Protein AF-A0A1I3N4E0-F1 (afdb_monomer_lite)

Radius of gyration: 19.74 Å; chains: 1; bounding box: 46×34×54 Å

Sequence (212 aa):
MRHDAQRSPAGAFRRLDAYMAEARERLSTGSALCVVRGDDVVHEAYGGRHGAEPGSRPIDAVSQFHLASVRKTYLGFAVSLAIEEGRIASLDDAAADYLEDAGEVPLAGITLRHLLTHTHGLRRGGEAGREFPPGTGWSYNNTELGPSLPAGAFQSLGVYGCAVLVLPLHGAAAVRMLNGFKPNPPGYDYLADIRRFGDLVLEALECASMKG

Secondary structure (DSSP, 8-state):
------PPSTTTTHHHHHHHHHHHHHH-SEEEEEEEETTEEEEEEEEEBSSSSTTPPBP-TT-----GGGGHHHHHHHHHHHHHTTSS--TTSBGGGT-TT-TT---TT-BHHHHHTT-S-BPTTS-SSBSS-TTS--S--S--S-TTSPTT-EEEE-TTS-EEEEEGGGTEEEEEEE---SPPPTT--HHHHHHHHHHHHHHHHHHHHTT-

Structure (mmCIF, N/CA/C/O backbone):
data_AF-A0A1I3N4E0-F1
#
_entry.id   AF-A0A1I3N4E0-F1
#
loop_
_atom_site.group_PDB
_atom_site.id
_atom_site.type_symbol
_atom_site.label_atom_id
_atom_site.label_alt_id
_atom_site.label_comp_id
_atom_site.label_asym_id
_atom_site.label_entity_id
_atom_site.label_seq_id
_atom_site.pdbx_PDB_ins_code
_atom_site.Cartn_x
_atom_site.Cartn_y
_atom_site.Cartn_z
_atom_site.occupancy
_atom_site.B_iso_or_equiv
_atom_site.auth_seq_id
_atom_site.auth_comp_id
_atom_site.auth_asym_id
_atom_site.auth_atom_id
_atom_site.pdbx_PDB_model_num
ATOM 1 N N . MET A 1 1 ? -15.724 -14.913 -17.278 1.00 34.88 1 MET A N 1
ATOM 2 C CA . MET A 1 1 ? -16.276 -13.592 -17.637 1.00 34.88 1 MET A CA 1
ATOM 3 C C . MET A 1 1 ? -15.130 -12.820 -18.274 1.00 34.88 1 MET A C 1
ATOM 5 O O . MET A 1 1 ? -14.066 -12.780 -17.672 1.00 34.88 1 MET A O 1
ATOM 9 N N . ARG A 1 2 ? -15.242 -12.422 -19.545 1.00 34.31 2 ARG A N 1
ATOM 10 C CA . ARG A 1 2 ? -14.132 -11.815 -20.298 1.00 34.31 2 ARG A CA 1
ATOM 11 C C . ARG A 1 2 ? -14.111 -10.320 -19.965 1.00 34.31 2 ARG A C 1
ATOM 13 O O . ARG A 1 2 ? -15.110 -9.662 -20.223 1.00 34.31 2 ARG A O 1
ATOM 20 N N . HIS A 1 3 ? -13.036 -9.829 -19.351 1.00 41.88 3 HIS A N 1
ATOM 21 C CA . HIS A 1 3 ? -12.818 -8.394 -19.168 1.00 41.88 3 HIS A CA 1
ATOM 22 C C . HIS A 1 3 ? -12.371 -7.809 -20.509 1.00 41.88 3 HIS A C 1
ATOM 24 O O . HIS A 1 3 ? -11.265 -8.095 -20.971 1.00 41.88 3 HIS A O 1
ATOM 30 N N . ASP A 1 4 ? -13.232 -7.013 -21.136 1.00 36.34 4 ASP A N 1
ATOM 31 C CA . ASP A 1 4 ? -12.799 -6.071 -22.160 1.00 36.34 4 ASP A CA 1
ATOM 32 C C . ASP A 1 4 ? -12.014 -4.970 -21.441 1.00 36.34 4 ASP A C 1
ATOM 34 O O . ASP A 1 4 ? -12.582 -4.112 -20.773 1.00 36.34 4 ASP A O 1
ATOM 38 N N . ALA A 1 5 ? -10.684 -5.045 -21.511 1.00 42.59 5 ALA A N 1
ATOM 39 C CA . ALA A 1 5 ? -9.801 -4.015 -20.986 1.00 42.59 5 ALA A CA 1
ATOM 40 C C . ALA A 1 5 ? -10.062 -2.711 -21.750 1.00 42.59 5 ALA A C 1
ATOM 42 O O . ALA A 1 5 ? -9.583 -2.521 -22.874 1.00 42.59 5 ALA A O 1
ATOM 43 N N . GLN A 1 6 ? -10.841 -1.815 -21.147 1.00 44.47 6 GLN A N 1
ATOM 44 C CA . GLN A 1 6 ? -11.009 -0.449 -21.614 1.00 44.47 6 GLN A CA 1
ATOM 45 C C . GLN A 1 6 ? -9.625 0.213 -21.577 1.00 44.47 6 GLN A C 1
ATOM 47 O O . GLN A 1 6 ? -9.101 0.564 -20.523 1.00 44.47 6 GLN A O 1
ATOM 52 N N . ARG A 1 7 ? -8.967 0.285 -22.743 1.00 49.81 7 ARG A N 1
ATOM 53 C CA . ARG A 1 7 ? -7.630 0.870 -22.886 1.00 49.81 7 ARG A CA 1
ATOM 54 C C . ARG A 1 7 ? -7.642 2.292 -22.330 1.00 49.81 7 ARG A C 1
ATOM 56 O O . ARG A 1 7 ? -8.320 3.160 -22.875 1.00 49.81 7 ARG A O 1
ATOM 63 N N . SER A 1 8 ? -6.837 2.519 -21.295 1.00 52.97 8 SER A N 1
ATOM 64 C CA . SER A 1 8 ? -6.551 3.848 -20.757 1.00 52.97 8 SER A CA 1
ATOM 65 C C . SER A 1 8 ? -6.129 4.848 -21.846 1.00 52.97 8 SER A C 1
ATOM 67 O O . SER A 1 8 ? -5.515 4.446 -22.845 1.00 52.97 8 SER A O 1
ATOM 69 N N . PRO A 1 9 ? -6.388 6.160 -21.659 1.00 55.84 9 PRO A N 1
ATOM 70 C CA . PRO A 1 9 ? -5.985 7.198 -22.602 1.00 55.84 9 PRO A CA 1
ATOM 71 C C . PRO A 1 9 ? -4.491 7.098 -22.911 1.00 55.84 9 PRO A C 1
ATOM 73 O O . PRO A 1 9 ? -3.663 7.020 -21.998 1.00 55.84 9 PRO A O 1
ATOM 76 N N . ALA A 1 10 ? -4.144 7.101 -24.201 1.00 60.41 10 ALA A N 1
ATOM 77 C CA . ALA A 1 10 ? -2.779 6.870 -24.664 1.00 60.41 10 ALA A CA 1
ATOM 78 C C . ALA A 1 10 ? -1.763 7.732 -23.883 1.00 60.41 10 ALA A C 1
ATOM 80 O O . ALA A 1 10 ? -1.774 8.964 -23.946 1.00 60.41 10 ALA A O 1
ATOM 81 N N . GLY A 1 11 ? -0.890 7.063 -23.123 1.00 82.12 11 GLY A N 1
ATOM 82 C CA . GLY A 1 11 ? 0.265 7.664 -22.456 1.00 82.12 11 GLY A CA 1
ATOM 83 C C . GLY A 1 11 ? 0.070 8.192 -21.030 1.00 82.12 11 GLY A C 1
ATOM 84 O O . GLY A 1 11 ? 1.067 8.645 -20.469 1.00 82.12 11 GLY A O 1
ATOM 85 N N . ALA A 1 12 ? -1.124 8.118 -20.420 1.00 93.06 12 ALA A N 1
ATOM 86 C CA . ALA A 1 12 ? -1.340 8.590 -19.038 1.00 93.06 12 ALA A CA 1
ATOM 87 C C . ALA A 1 12 ? -0.395 7.914 -18.021 1.00 93.06 12 ALA A C 1
ATOM 89 O O . ALA A 1 12 ? 0.160 8.570 -17.146 1.00 93.06 12 ALA A O 1
ATOM 90 N N . PHE A 1 13 ? -0.119 6.622 -18.212 1.00 95.94 13 PHE A N 1
ATOM 91 C CA . PHE A 1 13 ? 0.713 5.812 -17.317 1.00 95.94 13 PHE A CA 1
ATOM 92 C C . PHE A 1 13 ? 2.196 5.746 -17.712 1.00 95.94 13 PHE A C 1
ATOM 94 O O . PHE A 1 13 ? 2.999 5.142 -17.007 1.00 95.94 13 PHE A O 1
ATOM 101 N N . ARG A 1 14 ? 2.615 6.420 -18.794 1.00 95.94 14 ARG A N 1
ATOM 102 C CA . ARG A 1 14 ? 3.971 6.275 -19.359 1.00 95.94 14 ARG A CA 1
ATOM 103 C C . ARG A 1 14 ? 5.087 6.594 -18.358 1.00 95.94 14 ARG A C 1
ATOM 105 O O . ARG A 1 14 ? 6.131 5.947 -18.370 1.00 95.94 14 ARG A O 1
ATOM 112 N N . ARG A 1 15 ? 4.896 7.613 -17.513 1.00 97.25 15 ARG A N 1
ATOM 113 C CA . ARG A 1 15 ? 5.884 7.982 -16.486 1.00 97.25 15 ARG A CA 1
ATOM 114 C C . ARG A 1 15 ? 5.959 6.949 -15.365 1.00 97.25 15 ARG A C 1
ATOM 116 O O . ARG A 1 15 ? 7.054 6.676 -14.881 1.00 97.25 15 ARG A O 1
ATOM 123 N N . LEU A 1 16 ? 4.819 6.372 -14.989 1.00 97.62 16 LEU A N 1
ATOM 124 C CA . LEU A 1 16 ? 4.745 5.303 -14.001 1.00 97.62 16 LEU A CA 1
ATOM 125 C C . LEU A 1 16 ? 5.395 4.014 -14.535 1.00 97.62 16 LEU A C 1
ATOM 127 O O . LEU A 1 16 ? 6.156 3.376 -13.814 1.00 97.62 16 LEU A O 1
ATOM 131 N N . ASP A 1 17 ? 5.200 3.690 -15.816 1.00 97.44 17 ASP A N 1
ATOM 132 C CA . ASP A 1 17 ? 5.858 2.552 -16.474 1.00 97.44 17 ASP A CA 1
ATOM 133 C C . ASP A 1 17 ? 7.381 2.716 -16.532 1.00 97.44 17 ASP A C 1
ATOM 135 O O . ASP A 1 17 ? 8.125 1.791 -16.200 1.00 97.44 17 ASP A O 1
ATOM 139 N N . ALA A 1 18 ? 7.856 3.906 -16.919 1.00 97.62 18 ALA A N 1
ATOM 140 C CA . ALA A 1 18 ? 9.284 4.220 -16.938 1.00 97.62 18 ALA A CA 1
ATOM 141 C C . ALA A 1 18 ? 9.897 4.092 -15.536 1.00 97.62 18 ALA A C 1
ATOM 143 O O . ALA A 1 18 ? 10.932 3.452 -15.364 1.00 97.62 18 ALA A O 1
ATOM 144 N N . TYR A 1 19 ? 9.205 4.614 -14.522 1.00 97.56 19 TYR A N 1
ATOM 145 C CA . TYR A 1 19 ? 9.588 4.450 -13.125 1.00 97.56 19 TYR A CA 1
ATOM 146 C C . TYR A 1 19 ? 9.666 2.970 -12.706 1.00 97.56 19 TYR A C 1
ATOM 148 O O . TYR A 1 19 ? 10.649 2.553 -12.097 1.00 97.56 19 TYR A O 1
ATOM 156 N N . MET A 1 20 ? 8.676 2.149 -13.070 1.00 97.31 20 MET A N 1
ATOM 157 C CA . MET A 1 20 ? 8.681 0.714 -12.763 1.00 97.31 20 MET A CA 1
ATOM 158 C C . MET A 1 20 ? 9.814 -0.040 -13.473 1.00 97.31 20 MET A C 1
ATOM 160 O O . MET A 1 20 ? 10.347 -1.006 -12.921 1.00 97.31 20 MET A O 1
ATOM 164 N N . ALA A 1 21 ? 10.204 0.388 -14.676 1.00 96.56 21 ALA A N 1
ATOM 165 C CA . ALA A 1 21 ? 11.361 -0.155 -15.381 1.00 96.56 21 ALA A CA 1
ATOM 166 C C . ALA A 1 21 ? 12.683 0.219 -14.686 1.00 96.56 21 ALA A C 1
ATOM 168 O O . ALA A 1 21 ? 13.494 -0.674 -14.434 1.00 96.56 21 ALA A O 1
ATOM 169 N N . GLU A 1 22 ? 12.858 1.489 -14.303 1.00 94.94 22 GLU A N 1
ATOM 170 C CA . GLU A 1 22 ? 14.016 1.975 -13.534 1.00 94.94 22 GLU A CA 1
ATOM 171 C C . GLU A 1 22 ? 14.147 1.239 -12.190 1.00 94.94 22 GLU A C 1
ATOM 173 O O . GLU A 1 22 ? 15.221 0.748 -11.832 1.00 94.94 22 GLU A O 1
ATOM 178 N N . ALA A 1 23 ? 13.044 1.130 -11.442 1.00 93.88 23 ALA A N 1
ATOM 179 C CA . ALA A 1 23 ? 13.009 0.436 -10.159 1.00 93.88 23 ALA A CA 1
ATOM 180 C C . ALA A 1 23 ? 13.372 -1.045 -10.321 1.00 93.88 23 ALA A C 1
ATOM 182 O O . ALA A 1 23 ? 14.158 -1.577 -9.535 1.00 93.88 23 ALA A O 1
ATOM 183 N N . ARG A 1 24 ? 12.857 -1.705 -11.370 1.00 94.06 24 ARG A N 1
ATOM 184 C CA . ARG A 1 24 ? 13.201 -3.097 -11.672 1.00 94.06 24 ARG A CA 1
ATOM 185 C C . ARG A 1 24 ? 14.701 -3.251 -11.878 1.00 94.06 24 ARG A C 1
ATOM 187 O O . ARG A 1 24 ? 15.307 -4.042 -11.167 1.00 94.06 24 ARG A O 1
ATOM 194 N N . GLU A 1 25 ? 15.288 -2.488 -12.797 1.00 92.25 25 GLU A N 1
ATOM 195 C CA . GLU A 1 25 ? 16.714 -2.580 -13.150 1.00 92.25 25 GLU A CA 1
ATOM 196 C C . GLU A 1 25 ? 17.641 -2.415 -11.945 1.00 92.25 25 GLU A C 1
ATOM 198 O O . GLU A 1 25 ? 18.687 -3.059 -11.867 1.00 92.25 25 GLU A O 1
ATOM 203 N N . ARG A 1 26 ? 17.242 -1.585 -10.978 1.00 90.19 26 ARG A N 1
ATOM 204 C CA . ARG A 1 26 ? 18.039 -1.321 -9.779 1.00 90.19 26 ARG A CA 1
ATOM 205 C C . ARG A 1 26 ? 17.842 -2.342 -8.660 1.00 90.19 26 ARG A C 1
ATOM 207 O O . ARG A 1 26 ? 18.758 -2.513 -7.858 1.00 90.19 26 ARG A O 1
ATOM 214 N N . LEU A 1 27 ? 16.666 -2.965 -8.554 1.00 91.75 27 LEU A N 1
ATOM 215 C CA . LEU A 1 27 ? 16.234 -3.619 -7.308 1.00 91.75 27 LEU A CA 1
ATOM 216 C C . LEU A 1 27 ? 15.796 -5.081 -7.467 1.00 91.75 27 LEU A C 1
ATOM 218 O O . LEU A 1 27 ? 15.707 -5.790 -6.466 1.00 91.75 27 LEU A O 1
ATOM 222 N N . SER A 1 28 ? 15.485 -5.552 -8.678 1.00 94.19 28 SER A N 1
ATOM 223 C CA . SER A 1 28 ? 14.806 -6.846 -8.860 1.00 94.19 28 SER A CA 1
ATOM 224 C C . SER A 1 28 ? 15.042 -7.483 -10.230 1.00 94.19 28 SER A C 1
ATOM 226 O O . SER A 1 28 ? 15.446 -6.830 -11.185 1.00 94.19 28 SER A O 1
ATOM 228 N N . THR A 1 29 ? 14.738 -8.773 -10.360 1.00 94.81 29 THR A N 1
ATOM 229 C CA . THR A 1 29 ? 14.739 -9.466 -11.664 1.00 94.81 29 THR A CA 1
ATOM 230 C C . THR A 1 29 ? 13.441 -9.280 -12.442 1.00 94.81 29 THR A C 1
ATOM 232 O O . THR A 1 29 ? 13.427 -9.429 -13.665 1.00 94.81 29 THR A O 1
ATOM 235 N N . GLY A 1 30 ? 12.355 -8.920 -11.759 1.00 95.81 30 GLY A N 1
ATOM 236 C CA . GLY A 1 30 ? 11.032 -8.793 -12.346 1.00 95.81 30 GLY A CA 1
ATOM 237 C C . GLY A 1 30 ? 10.141 -7.838 -11.567 1.00 95.81 30 GLY A C 1
ATOM 238 O O . GLY A 1 30 ? 10.324 -7.640 -10.366 1.00 95.81 30 GLY A O 1
ATOM 239 N N . SER A 1 31 ? 9.178 -7.246 -12.262 1.00 97.31 31 SER A N 1
ATOM 240 C CA . SER A 1 31 ? 8.223 -6.305 -11.697 1.00 97.31 31 SER A CA 1
ATOM 241 C C . SER A 1 31 ? 6.832 -6.476 -12.298 1.00 97.31 31 SER A C 1
ATOM 243 O O . SER A 1 31 ? 6.689 -6.864 -13.459 1.00 97.31 31 SER A O 1
ATOM 245 N N . ALA A 1 32 ? 5.814 -6.170 -11.498 1.00 98.06 32 ALA A N 1
ATOM 246 C CA . ALA A 1 32 ? 4.434 -6.046 -11.946 1.00 98.06 32 ALA A CA 1
ATOM 247 C C . ALA A 1 32 ? 3.792 -4.791 -11.345 1.00 98.06 32 ALA A C 1
ATOM 249 O O . ALA A 1 32 ? 4.120 -4.385 -10.226 1.00 98.06 32 ALA A O 1
ATOM 250 N N . LEU A 1 33 ? 2.887 -4.183 -12.098 1.00 98.31 33 LEU A N 1
ATOM 251 C CA . LEU A 1 33 ? 2.093 -3.027 -11.713 1.00 98.31 33 LEU A CA 1
ATOM 252 C C . LEU A 1 33 ? 0.639 -3.303 -12.081 1.00 98.31 33 LEU A C 1
ATOM 254 O O . LEU A 1 33 ? 0.363 -3.688 -13.213 1.00 98.31 33 LEU A O 1
ATOM 258 N N . CYS A 1 34 ? -0.273 -3.053 -11.151 1.00 97.88 34 CYS A N 1
ATOM 259 C CA . CYS A 1 34 ? -1.708 -3.064 -11.399 1.00 97.88 34 CYS A CA 1
ATOM 260 C C . CYS A 1 34 ? -2.316 -1.811 -10.768 1.00 97.88 34 CYS A C 1
ATOM 262 O O . CYS A 1 34 ? -2.031 -1.504 -9.610 1.00 97.88 34 CYS A O 1
ATOM 264 N N . VAL A 1 35 ? -3.119 -1.070 -11.525 1.00 98.12 35 VAL A N 1
ATOM 265 C CA . VAL A 1 35 ? -3.870 0.092 -11.049 1.00 98.12 35 VAL A CA 1
ATOM 266 C C . VAL A 1 35 ? -5.345 -0.172 -11.300 1.00 98.12 35 VAL A C 1
ATOM 268 O O . VAL A 1 35 ? -5.760 -0.412 -12.433 1.00 98.12 35 VAL A O 1
ATOM 271 N N . VAL A 1 36 ? -6.123 -0.110 -10.228 1.00 97.31 36 VAL A N 1
ATOM 272 C CA . VAL A 1 36 ? -7.566 -0.333 -10.208 1.00 97.31 36 VAL A CA 1
ATOM 273 C C . VAL A 1 36 ? -8.255 0.986 -9.888 1.00 97.31 36 VAL A C 1
ATOM 275 O O . VAL A 1 36 ? -7.792 1.731 -9.020 1.00 97.31 36 VAL A O 1
ATOM 278 N N . ARG A 1 37 ? -9.362 1.276 -10.571 1.00 96.25 37 ARG A N 1
ATOM 279 C CA . ARG A 1 37 ? -10.274 2.374 -10.242 1.00 96.25 37 ARG A CA 1
ATOM 280 C C . ARG A 1 37 ? -11.712 1.875 -10.341 1.00 96.25 37 ARG A C 1
ATOM 282 O O . ARG A 1 37 ? -12.115 1.392 -11.392 1.00 96.25 37 ARG A O 1
ATOM 289 N N . GLY A 1 38 ? -12.481 2.035 -9.267 1.00 95.38 38 GLY A N 1
ATOM 290 C CA . GLY A 1 38 ? -13.777 1.376 -9.136 1.00 95.38 38 GLY A CA 1
ATOM 291 C C . GLY A 1 38 ? -13.597 -0.136 -9.253 1.00 95.38 38 GLY A C 1
ATOM 292 O O . GLY A 1 38 ? -12.746 -0.705 -8.570 1.00 95.38 38 GLY A O 1
ATOM 293 N N . ASP A 1 39 ? -14.339 -0.747 -10.171 1.00 93.69 39 ASP A N 1
ATOM 294 C CA . ASP A 1 39 ? -14.289 -2.187 -10.442 1.00 93.69 39 ASP A CA 1
ATOM 295 C C . ASP A 1 39 ? -13.347 -2.555 -11.607 1.00 93.69 39 ASP A C 1
ATOM 297 O O . ASP A 1 39 ? -13.199 -3.731 -11.947 1.00 93.69 39 ASP A O 1
ATOM 301 N N . ASP A 1 40 ? -12.681 -1.563 -12.209 1.00 94.38 40 ASP A N 1
ATOM 302 C CA . ASP A 1 40 ? -11.901 -1.739 -13.431 1.00 94.38 40 ASP A CA 1
ATOM 303 C C . ASP A 1 40 ? -10.392 -1.694 -13.181 1.00 94.38 40 ASP A C 1
ATOM 305 O O . ASP A 1 40 ? -9.855 -0.781 -12.543 1.00 94.38 40 ASP A O 1
ATOM 309 N N . VAL A 1 41 ? -9.673 -2.646 -13.780 1.00 95.50 41 VAL A N 1
ATOM 310 C CA . VAL A 1 41 ? -8.220 -2.545 -13.959 1.00 95.50 41 VAL A CA 1
ATOM 311 C C . VAL A 1 41 ? -7.959 -1.534 -15.073 1.00 95.50 41 VAL A C 1
ATOM 313 O O . VAL A 1 41 ? -8.099 -1.841 -16.256 1.00 95.50 41 VAL A O 1
ATOM 316 N N . VAL A 1 42 ? -7.577 -0.316 -14.692 1.00 95.75 42 VAL A N 1
ATOM 317 C CA . VAL A 1 42 ? -7.322 0.779 -15.639 1.00 95.75 42 VAL A CA 1
ATOM 318 C C . VAL A 1 42 ? -5.915 0.724 -16.227 1.00 95.75 42 VAL A C 1
ATOM 320 O O . VAL A 1 42 ? -5.686 1.236 -17.324 1.00 95.75 42 VAL A O 1
ATOM 323 N N . HIS A 1 43 ? -4.960 0.099 -15.536 1.00 96.81 43 HIS A N 1
ATOM 324 C CA . HIS A 1 43 ? -3.611 -0.096 -16.063 1.00 96.81 43 HIS A CA 1
ATOM 325 C C . HIS A 1 43 ? -2.937 -1.325 -15.476 1.00 96.81 43 HIS A C 1
ATOM 327 O O . HIS A 1 43 ? -3.047 -1.603 -14.283 1.00 96.81 43 HIS A O 1
ATOM 333 N N . GLU A 1 44 ? -2.189 -2.026 -16.317 1.00 96.44 44 GLU A N 1
ATOM 334 C CA . GLU A 1 44 ? -1.447 -3.215 -15.936 1.00 96.44 44 GLU A CA 1
ATOM 335 C C . GLU A 1 44 ? -0.145 -3.299 -16.740 1.00 96.44 44 GLU A C 1
ATOM 337 O O . GLU A 1 44 ? -0.144 -3.098 -17.957 1.00 96.44 44 GLU A O 1
ATOM 342 N N . ALA A 1 45 ? 0.972 -3.577 -16.067 1.00 97.00 45 ALA A N 1
ATOM 343 C CA . ALA A 1 45 ? 2.278 -3.685 -16.707 1.00 97.00 45 ALA A CA 1
ATOM 344 C C . ALA A 1 45 ? 3.159 -4.745 -16.039 1.00 97.00 45 ALA A C 1
ATOM 346 O O . ALA A 1 45 ? 3.203 -4.867 -14.815 1.00 97.00 45 ALA A O 1
ATOM 347 N N . TYR A 1 46 ? 3.921 -5.468 -16.860 1.00 97.69 46 TYR A N 1
ATOM 348 C CA . TYR A 1 46 ? 4.810 -6.550 -16.443 1.00 97.69 46 TYR A CA 1
ATOM 349 C C . TYR A 1 46 ? 6.191 -6.370 -17.059 1.00 97.69 46 TYR A C 1
ATOM 351 O O . TYR A 1 46 ? 6.321 -5.960 -18.213 1.00 97.69 46 TYR A O 1
ATOM 359 N N . GLY A 1 47 ? 7.240 -6.705 -16.312 1.00 96.62 47 GLY A N 1
ATOM 360 C CA . GLY A 1 47 ? 8.602 -6.607 -16.815 1.00 96.62 47 GLY A CA 1
ATOM 361 C C . GLY A 1 47 ? 9.559 -7.591 -16.165 1.00 96.62 47 GLY A C 1
ATOM 362 O O . GLY A 1 47 ? 9.414 -7.958 -15.004 1.00 96.62 47 GLY A O 1
ATOM 363 N N . GLY A 1 48 ? 10.589 -7.979 -16.913 1.00 96.12 48 GLY A N 1
ATOM 364 C CA . GLY A 1 48 ? 11.633 -8.878 -16.426 1.00 96.12 48 GLY A CA 1
ATOM 365 C C . GLY A 1 48 ? 11.192 -10.338 -16.314 1.00 96.12 48 GLY A C 1
ATOM 366 O O . GLY A 1 48 ? 10.350 -10.812 -17.081 1.00 96.12 48 GLY A O 1
ATOM 367 N N . ARG A 1 49 ? 11.830 -11.073 -15.400 1.00 96.00 49 ARG A N 1
ATOM 368 C CA . ARG A 1 49 ? 11.728 -12.533 -15.258 1.00 96.00 49 ARG A CA 1
ATOM 369 C C . ARG A 1 49 ? 11.702 -12.958 -13.785 1.00 96.00 49 ARG A C 1
ATOM 371 O O . ARG A 1 49 ? 12.041 -12.185 -12.891 1.00 96.00 49 ARG A O 1
ATOM 378 N N . HIS A 1 50 ? 11.304 -14.205 -13.543 1.00 94.88 50 HIS A N 1
ATOM 379 C CA . HIS A 1 50 ? 11.255 -14.833 -12.213 1.00 94.88 50 HIS A CA 1
ATOM 380 C C . HIS A 1 50 ? 12.638 -14.985 -11.571 1.00 94.88 50 HIS A C 1
ATOM 382 O O . HIS A 1 50 ? 12.776 -14.892 -10.356 1.00 94.88 50 HIS A O 1
ATOM 388 N N . GLY A 1 51 ? 13.675 -15.151 -12.378 1.00 92.31 51 GLY A N 1
ATOM 389 C CA . GLY A 1 51 ? 15.052 -15.318 -11.939 1.00 92.31 51 GLY A CA 1
ATOM 390 C C . GLY A 1 51 ? 16.037 -14.625 -12.874 1.00 92.31 51 GLY A C 1
ATOM 391 O O . GLY A 1 51 ? 15.667 -14.081 -13.918 1.00 92.31 51 GLY A O 1
ATOM 392 N N . ALA A 1 52 ? 17.298 -14.587 -12.446 1.00 88.69 52 ALA A N 1
ATOM 393 C CA . ALA A 1 52 ? 18.390 -13.950 -13.186 1.00 88.69 52 ALA A CA 1
ATOM 394 C C . ALA A 1 52 ? 19.029 -14.895 -14.217 1.00 88.69 52 ALA A C 1
ATOM 396 O O . ALA A 1 52 ? 19.772 -14.458 -15.093 1.00 88.69 52 ALA A O 1
ATOM 397 N N . GLU A 1 53 ? 18.762 -16.192 -14.094 1.00 91.50 53 GLU A N 1
ATOM 398 C CA . GLU A 1 53 ? 19.292 -17.237 -14.949 1.00 91.50 53 GLU A CA 1
ATOM 399 C C . GLU A 1 53 ? 18.748 -17.157 -16.389 1.00 91.50 53 GLU A C 1
ATOM 401 O O . GLU A 1 53 ? 17.578 -16.815 -16.613 1.00 91.50 53 GLU A O 1
ATOM 406 N N . PRO A 1 54 ? 19.573 -17.499 -17.397 1.00 91.12 54 PRO A N 1
ATOM 407 C CA . PRO A 1 54 ? 19.110 -17.610 -18.773 1.00 91.12 54 PRO A CA 1
ATOM 408 C C . PRO A 1 54 ? 17.919 -18.566 -18.891 1.00 91.12 54 PRO A C 1
ATOM 410 O O . PRO A 1 54 ? 17.922 -19.657 -18.329 1.00 91.12 54 PRO A O 1
ATOM 413 N N . GLY A 1 55 ? 16.895 -18.157 -19.642 1.00 92.56 55 GLY A N 1
ATOM 414 C CA . GLY A 1 55 ? 15.685 -18.960 -19.840 1.00 92.56 55 GLY A CA 1
ATOM 415 C C . GLY A 1 55 ? 14.649 -18.855 -18.718 1.00 92.56 55 GLY A C 1
ATOM 416 O O . GLY A 1 55 ? 13.570 -19.426 -18.861 1.00 92.56 55 GLY A O 1
ATOM 417 N N . SER A 1 56 ? 14.915 -18.085 -17.654 1.00 96.00 56 SER A N 1
ATOM 418 C CA . SER A 1 56 ? 13.942 -17.873 -16.580 1.00 96.00 56 SER A CA 1
ATOM 419 C C . SER A 1 56 ? 12.614 -17.327 -17.105 1.00 96.00 56 SER A C 1
ATOM 421 O O . SER A 1 56 ? 12.586 -16.485 -18.007 1.00 96.00 56 SER A O 1
ATOM 423 N N . ARG A 1 57 ? 11.495 -17.790 -16.552 1.00 96.50 57 ARG A N 1
ATOM 424 C CA . ARG A 1 57 ? 10.151 -17.446 -17.031 1.00 96.50 57 ARG A CA 1
ATOM 425 C C . ARG A 1 57 ? 9.898 -15.924 -16.964 1.00 96.50 57 ARG A C 1
ATOM 427 O O . ARG A 1 57 ? 10.198 -15.324 -15.931 1.00 96.50 57 ARG A O 1
ATOM 434 N N . PRO A 1 58 ? 9.350 -15.284 -18.018 1.00 97.56 58 PRO A N 1
ATOM 435 C CA . PRO A 1 58 ? 8.923 -13.882 -17.962 1.00 97.56 58 PRO A CA 1
ATOM 436 C C . PRO A 1 58 ? 7.863 -13.622 -16.885 1.00 97.56 58 PRO A C 1
ATOM 438 O O . PRO A 1 58 ? 7.066 -14.506 -16.577 1.00 97.56 58 PRO A O 1
ATOM 441 N N . ILE A 1 59 ? 7.843 -12.409 -16.325 1.00 97.81 59 ILE A N 1
ATOM 442 C CA . ILE A 1 59 ? 6.709 -11.962 -15.505 1.00 97.81 59 ILE A CA 1
ATOM 443 C C . ILE A 1 59 ? 5.478 -11.774 -16.403 1.00 97.81 59 ILE A C 1
ATOM 445 O O . ILE A 1 59 ? 5.578 -11.237 -17.504 1.00 97.81 59 ILE A O 1
ATOM 449 N N . ASP A 1 60 ? 4.322 -12.199 -15.906 1.00 96.50 60 ASP A N 1
ATOM 450 C CA . ASP A 1 60 ? 3.011 -12.096 -16.549 1.00 96.50 60 ASP A CA 1
ATOM 451 C C . ASP A 1 60 ? 1.886 -12.015 -15.497 1.00 96.50 60 ASP A C 1
ATOM 453 O O . ASP A 1 60 ? 2.148 -12.037 -14.291 1.00 96.50 60 ASP A O 1
ATOM 457 N N . ALA A 1 61 ? 0.633 -11.995 -15.957 1.00 95.81 61 ALA A N 1
ATOM 458 C CA . ALA A 1 61 ? -0.551 -11.820 -15.114 1.00 95.81 61 ALA A CA 1
ATOM 459 C C . ALA A 1 61 ? -0.840 -12.930 -14.099 1.00 95.81 61 ALA A C 1
ATOM 461 O O . ALA A 1 61 ? -1.634 -12.735 -13.184 1.00 95.81 61 ALA A O 1
ATOM 462 N N . VAL A 1 62 ? -0.192 -14.088 -14.220 1.00 96.06 62 VAL A N 1
ATOM 463 C CA . VAL A 1 62 ? -0.353 -15.197 -13.263 1.00 96.06 62 VAL A CA 1
ATOM 464 C C . VAL A 1 62 ? 0.893 -15.402 -12.403 1.00 96.06 62 VAL A C 1
ATOM 466 O O . VAL A 1 62 ? 0.994 -16.371 -11.652 1.00 96.06 62 VAL A O 1
ATOM 469 N N . SER A 1 63 ? 1.871 -14.503 -12.511 1.00 96.25 63 SER A N 1
ATOM 470 C CA . SER A 1 63 ? 3.102 -14.562 -11.735 1.00 96.25 63 SER A CA 1
ATOM 471 C C . SER A 1 63 ? 2.860 -14.240 -10.263 1.00 96.25 63 SER A C 1
ATOM 473 O O . SER A 1 63 ? 2.216 -13.255 -9.916 1.00 96.25 63 SER A O 1
ATOM 475 N N . GLN A 1 64 ? 3.427 -15.066 -9.386 1.00 94.62 64 GLN A N 1
ATOM 476 C CA . GLN A 1 64 ? 3.332 -14.905 -7.939 1.00 94.62 64 GLN A CA 1
ATOM 477 C C . GLN A 1 64 ? 4.591 -14.232 -7.382 1.00 94.62 64 GLN A C 1
ATOM 479 O O . GLN A 1 64 ? 5.701 -14.519 -7.827 1.00 94.62 64 GLN A O 1
ATOM 484 N N . PHE A 1 65 ? 4.412 -13.360 -6.386 1.00 93.56 65 PHE A N 1
ATOM 485 C CA . PHE A 1 65 ? 5.483 -12.607 -5.727 1.00 93.56 65 PHE A CA 1
ATOM 486 C C . PHE A 1 65 ? 5.451 -12.814 -4.209 1.00 93.56 65 PHE A C 1
ATOM 488 O O . PHE A 1 65 ? 4.392 -13.006 -3.604 1.00 93.56 65 PHE A O 1
ATOM 495 N N . HIS A 1 66 ? 6.612 -12.715 -3.560 1.00 90.69 66 HIS A N 1
ATOM 496 C CA . HIS A 1 66 ? 6.697 -12.727 -2.102 1.00 90.69 66 HIS A CA 1
ATOM 497 C C . HIS A 1 66 ? 6.258 -11.373 -1.519 1.00 90.69 66 HIS A C 1
ATOM 499 O O . HIS A 1 66 ? 7.002 -10.400 -1.533 1.00 90.69 66 HIS A O 1
ATOM 505 N N . LEU A 1 67 ? 5.053 -11.324 -0.945 1.00 88.25 67 LEU A N 1
ATOM 506 C CA . LEU A 1 67 ? 4.449 -10.078 -0.439 1.00 88.25 67 LEU A CA 1
ATOM 507 C C . LEU A 1 67 ? 5.077 -9.527 0.855 1.00 88.25 67 LEU A C 1
ATOM 509 O O . LEU A 1 67 ? 4.997 -8.331 1.138 1.00 88.25 67 LEU A O 1
ATOM 513 N N . ALA A 1 68 ? 5.667 -10.400 1.676 1.00 89.38 68 ALA A N 1
ATOM 514 C CA . ALA A 1 68 ? 6.138 -10.068 3.023 1.00 89.38 68 ALA A CA 1
ATOM 515 C C . ALA A 1 68 ? 5.090 -9.271 3.840 1.00 89.38 68 ALA A C 1
ATOM 517 O O . ALA A 1 68 ? 3.940 -9.698 3.955 1.00 89.38 68 ALA A O 1
ATOM 518 N N . SER A 1 69 ? 5.479 -8.132 4.425 1.00 89.50 69 SER A N 1
ATOM 519 C CA . SER A 1 69 ? 4.636 -7.321 5.314 1.00 89.50 69 SER A CA 1
ATOM 520 C C . SER A 1 69 ? 3.371 -6.758 4.670 1.00 89.50 69 SER A C 1
ATOM 522 O O . SER A 1 69 ? 2.439 -6.475 5.418 1.00 89.50 69 SER A O 1
ATOM 524 N N . VAL A 1 70 ? 3.274 -6.702 3.335 1.00 90.25 70 VAL A N 1
ATOM 525 C CA . VAL A 1 70 ? 2.021 -6.333 2.649 1.00 90.25 70 VAL A CA 1
ATOM 526 C C . VAL A 1 70 ? 0.872 -7.260 3.063 1.00 90.25 70 VAL A C 1
ATOM 528 O O . VAL A 1 70 ? -0.271 -6.821 3.154 1.00 90.25 70 VAL A O 1
ATOM 531 N N . ARG A 1 71 ? 1.162 -8.519 3.434 1.00 88.19 71 ARG A N 1
ATOM 532 C CA . ARG A 1 71 ? 0.165 -9.485 3.933 1.00 88.19 71 ARG A CA 1
ATOM 533 C C . ARG A 1 71 ? -0.609 -8.992 5.164 1.00 88.19 71 ARG A C 1
ATOM 535 O O . ARG A 1 71 ? -1.704 -9.480 5.410 1.00 88.19 71 ARG A O 1
ATOM 542 N N . LYS A 1 72 ? -0.092 -8.018 5.927 1.00 88.31 72 LYS A N 1
ATOM 543 C CA . LYS A 1 72 ? -0.814 -7.434 7.074 1.00 88.31 72 LYS A CA 1
ATOM 544 C C . LYS A 1 72 ? -2.130 -6.766 6.666 1.00 88.31 72 LYS A C 1
ATOM 546 O O . LYS A 1 72 ? -3.047 -6.725 7.476 1.00 88.31 72 LYS A O 1
ATOM 551 N N . THR A 1 73 ? -2.260 -6.319 5.416 1.00 86.94 73 THR A N 1
ATOM 552 C CA . THR A 1 73 ? -3.533 -5.802 4.881 1.00 86.94 73 THR A CA 1
ATOM 553 C C . THR A 1 73 ? -4.665 -6.829 4.973 1.00 86.94 73 THR A C 1
ATOM 555 O O . THR A 1 73 ? -5.804 -6.454 5.238 1.00 86.94 73 THR A O 1
ATOM 558 N N . TYR A 1 74 ? -4.359 -8.128 4.868 1.00 89.31 74 TYR A N 1
ATOM 559 C CA . TYR A 1 74 ? -5.354 -9.194 5.018 1.00 89.31 74 TYR A CA 1
ATOM 560 C C . TYR A 1 74 ? -5.903 -9.282 6.442 1.00 89.31 74 TYR A C 1
ATOM 562 O O . TYR A 1 74 ? -7.053 -9.667 6.618 1.00 89.31 74 TYR A O 1
ATOM 570 N N . LEU A 1 75 ? -5.116 -8.893 7.452 1.00 89.62 75 LEU A N 1
ATOM 571 C CA . LEU A 1 75 ? -5.603 -8.806 8.830 1.00 89.62 75 LEU A CA 1
ATOM 572 C C . LEU A 1 75 ? -6.606 -7.662 8.977 1.00 89.62 75 LEU A C 1
ATOM 574 O O . LEU A 1 75 ? -7.652 -7.857 9.582 1.00 89.62 75 LEU A O 1
ATOM 578 N N . GLY A 1 76 ? -6.322 -6.505 8.370 1.00 89.19 76 GLY A N 1
ATOM 579 C CA . GLY A 1 76 ? -7.275 -5.395 8.317 1.00 89.19 76 GLY A CA 1
ATOM 580 C C . GLY A 1 76 ? -8.593 -5.818 7.668 1.00 89.19 76 GLY A C 1
ATOM 581 O O . GLY A 1 76 ? -9.650 -5.607 8.250 1.00 89.19 76 GLY A O 1
ATOM 582 N N . PHE A 1 77 ? -8.525 -6.504 6.523 1.00 91.06 77 PHE A N 1
ATOM 583 C CA . PHE A 1 77 ? -9.713 -7.025 5.842 1.00 91.06 77 PHE A CA 1
ATOM 584 C C . PHE A 1 77 ? -10.487 -8.051 6.682 1.00 91.06 77 PHE A C 1
ATOM 586 O O . PHE A 1 77 ? -11.705 -7.949 6.794 1.00 91.06 77 PHE A O 1
ATOM 593 N N . ALA A 1 78 ? -9.799 -9.011 7.307 1.00 93.38 78 ALA A N 1
ATOM 594 C CA . ALA A 1 78 ? -10.440 -10.001 8.169 1.00 93.38 78 ALA A CA 1
ATOM 595 C C . ALA A 1 78 ? -11.154 -9.349 9.366 1.00 93.38 78 ALA A C 1
ATOM 597 O O . ALA A 1 78 ? -12.264 -9.752 9.703 1.00 93.38 78 ALA A O 1
ATOM 598 N N . VAL A 1 79 ? -10.554 -8.316 9.971 1.00 93.62 79 VAL A N 1
ATOM 599 C CA . VAL A 1 79 ? -11.200 -7.546 11.044 1.00 93.62 79 VAL A CA 1
ATOM 600 C C . VAL A 1 79 ? -12.405 -6.767 10.516 1.00 93.62 79 VAL A C 1
ATOM 602 O O . VAL A 1 79 ? -13.453 -6.793 11.152 1.00 93.62 79 VAL A O 1
ATOM 605 N N . SER A 1 80 ? -12.308 -6.129 9.346 1.00 91.94 80 SER A N 1
ATOM 606 C CA . SER A 1 80 ? -13.456 -5.457 8.720 1.00 91.94 80 SER A CA 1
ATOM 607 C C . SER A 1 80 ? -14.614 -6.419 8.450 1.00 91.94 80 SER A C 1
ATOM 609 O O . SER A 1 80 ? -15.757 -6.075 8.733 1.00 91.94 80 SER A O 1
ATOM 611 N N . LEU A 1 81 ? -14.328 -7.632 7.966 1.00 95.56 81 LEU A N 1
ATOM 612 C CA . LEU A 1 81 ? -15.343 -8.666 7.761 1.00 95.56 81 LEU A CA 1
ATOM 613 C C . LEU A 1 81 ? -15.97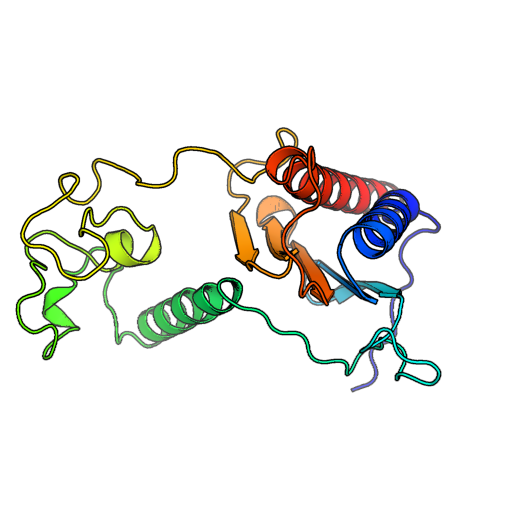2 -9.111 9.088 1.00 95.56 81 LEU A C 1
ATOM 615 O O . LEU A 1 81 ? -17.186 -9.236 9.177 1.00 95.56 81 LEU A O 1
ATOM 619 N N . ALA A 1 82 ? -15.168 -9.307 10.133 1.00 95.75 82 ALA A N 1
ATOM 620 C CA . ALA A 1 82 ? -15.677 -9.677 11.449 1.00 95.75 82 ALA A CA 1
ATOM 621 C C . ALA A 1 82 ? -16.561 -8.579 12.075 1.00 95.75 82 ALA A C 1
ATOM 623 O O . ALA A 1 82 ? -17.520 -8.905 12.771 1.00 95.75 82 ALA A O 1
ATOM 624 N N . ILE A 1 83 ? -16.274 -7.298 11.813 1.00 96.31 83 ILE A N 1
ATOM 625 C CA . ILE A 1 83 ? -17.153 -6.182 12.200 1.00 96.31 83 ILE A CA 1
ATOM 626 C C . ILE A 1 83 ? -18.477 -6.250 11.435 1.00 96.31 83 ILE A C 1
ATOM 628 O O . ILE A 1 83 ? -19.537 -6.185 12.050 1.00 96.31 83 ILE A O 1
ATOM 632 N N . GLU A 1 84 ? -18.423 -6.429 10.114 1.00 96.56 84 GLU A N 1
ATOM 633 C CA . GLU A 1 84 ? -19.618 -6.537 9.263 1.00 96.56 84 GLU A CA 1
ATOM 634 C C . GLU A 1 84 ? -20.518 -7.715 9.674 1.00 96.56 84 GLU A C 1
ATOM 636 O O . GLU A 1 84 ? -21.740 -7.603 9.709 1.00 96.56 84 GLU A O 1
ATOM 641 N N . GLU A 1 85 ? -19.918 -8.841 10.062 1.00 97.31 85 GLU A N 1
ATOM 642 C CA . GLU A 1 85 ? -20.626 -10.022 10.569 1.00 97.31 85 GLU A CA 1
ATOM 643 C C . GLU A 1 85 ? -21.137 -9.862 12.016 1.00 97.31 85 GLU A C 1
ATOM 645 O O . GLU A 1 85 ? -21.733 -10.793 12.563 1.00 97.31 85 GLU A O 1
ATOM 650 N N . GLY A 1 86 ? -20.884 -8.722 12.669 1.00 96.38 86 GLY A N 1
ATOM 651 C CA . GLY A 1 86 ? -21.265 -8.463 14.059 1.00 96.38 86 GLY A CA 1
ATOM 652 C C . GLY A 1 86 ? -20.479 -9.278 15.093 1.00 96.38 86 GLY A C 1
ATOM 653 O O . GLY A 1 86 ? -20.904 -9.382 16.242 1.00 96.38 86 GLY A O 1
ATOM 654 N N . ARG A 1 87 ? -19.345 -9.876 14.702 1.00 95.94 87 ARG A N 1
ATOM 655 C CA . ARG A 1 87 ? -18.441 -10.623 15.596 1.00 95.94 87 ARG A CA 1
ATOM 656 C C . ARG A 1 87 ? -17.514 -9.709 16.388 1.00 95.94 87 ARG A C 1
ATOM 658 O O . ARG A 1 87 ? -17.087 -10.090 17.470 1.00 95.94 87 ARG A O 1
ATOM 665 N N . ILE A 1 88 ? -17.195 -8.539 15.839 1.00 97.06 88 ILE A N 1
ATOM 666 C CA . ILE A 1 88 ? -16.496 -7.455 16.532 1.00 97.06 88 ILE A CA 1
ATOM 667 C C . ILE A 1 88 ? -17.453 -6.270 16.587 1.00 97.06 88 ILE A C 1
ATOM 669 O O . ILE A 1 88 ? -17.906 -5.801 15.544 1.00 97.06 88 ILE A O 1
ATOM 673 N N . ALA A 1 89 ? -17.766 -5.783 17.786 1.00 95.62 89 ALA A N 1
ATOM 674 C CA . ALA A 1 89 ? -18.721 -4.689 17.943 1.00 95.62 89 ALA A CA 1
ATOM 675 C C . ALA A 1 89 ? -18.095 -3.335 17.581 1.00 95.62 89 ALA A C 1
ATOM 677 O O . ALA A 1 89 ? -18.734 -2.501 16.937 1.00 95.62 89 ALA A O 1
ATOM 678 N N . SER A 1 90 ? -16.840 -3.113 17.977 1.00 96.19 90 SER A N 1
ATOM 679 C CA . SER A 1 90 ? -16.107 -1.883 17.692 1.00 96.19 90 SER A CA 1
ATOM 680 C C . SER A 1 90 ? -14.600 -2.113 17.601 1.00 96.19 90 SER A C 1
ATOM 682 O O . SER A 1 90 ? -14.015 -2.949 18.282 1.00 96.19 90 SER A O 1
ATOM 684 N N . LEU A 1 91 ? -13.922 -1.279 16.809 1.00 96.25 91 LEU A N 1
ATOM 685 C CA . LEU A 1 91 ? -12.458 -1.193 16.844 1.00 96.25 91 LEU A CA 1
ATOM 686 C C . LEU A 1 91 ? -11.927 -0.669 18.186 1.00 96.25 91 LEU A C 1
ATOM 688 O O . LEU A 1 91 ? -10.746 -0.836 18.486 1.00 96.25 91 LEU A O 1
ATOM 692 N N . ASP A 1 92 ? -12.780 -0.025 18.976 1.00 96.75 92 ASP A N 1
ATOM 693 C CA . ASP A 1 92 ? -12.434 0.492 20.298 1.00 96.75 92 ASP A CA 1
ATOM 694 C C . ASP A 1 92 ? -12.690 -0.522 21.422 1.00 96.75 92 ASP A C 1
ATOM 696 O O . ASP A 1 92 ? -12.417 -0.222 22.583 1.00 96.75 92 ASP A O 1
ATOM 700 N N . ASP A 1 93 ? -13.139 -1.734 21.081 1.00 96.19 93 ASP A N 1
ATOM 701 C CA . ASP A 1 93 ? -13.232 -2.831 22.038 1.00 96.19 93 ASP A CA 1
ATOM 702 C C . ASP A 1 93 ? -11.843 -3.214 22.565 1.00 96.19 93 ASP A C 1
ATOM 704 O O . ASP A 1 93 ? -10.822 -3.102 21.864 1.00 96.19 93 ASP A O 1
ATOM 708 N N . ALA A 1 94 ? -11.797 -3.684 23.812 1.00 95.44 94 ALA A N 1
ATOM 709 C CA . ALA A 1 94 ? -10.555 -4.111 24.429 1.00 95.44 94 ALA A CA 1
ATOM 710 C C . ALA A 1 94 ? -10.009 -5.349 23.709 1.00 95.44 94 ALA A C 1
ATOM 712 O O . ALA A 1 94 ? -10.705 -6.336 23.495 1.00 95.44 94 ALA A O 1
ATOM 713 N N . ALA A 1 95 ? -8.718 -5.331 23.371 1.00 93.62 95 ALA A N 1
ATOM 714 C CA . ALA A 1 95 ? -8.083 -6.458 22.692 1.00 93.62 95 ALA A CA 1
ATOM 715 C C . ALA A 1 95 ? -8.125 -7.749 23.531 1.00 93.62 95 ALA A C 1
ATOM 717 O O . ALA A 1 95 ? -8.137 -8.844 22.976 1.00 93.62 95 ALA A O 1
ATOM 718 N N . ALA A 1 96 ? -8.157 -7.617 24.861 1.00 92.25 96 ALA A N 1
ATOM 719 C CA . ALA A 1 96 ? -8.256 -8.739 25.790 1.00 92.25 96 ALA A CA 1
ATOM 720 C C . 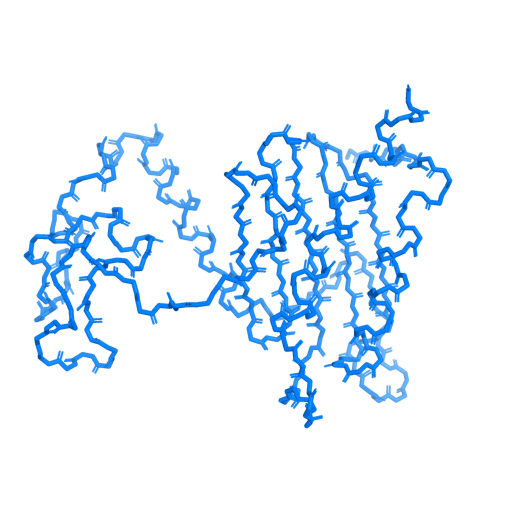ALA A 1 96 ? -9.575 -9.518 25.659 1.00 92.25 96 ALA A C 1
ATOM 722 O O . ALA A 1 96 ? -9.581 -10.710 25.943 1.00 92.25 96 ALA A O 1
ATOM 723 N N . ASP A 1 97 ? -10.647 -8.886 25.171 1.00 92.12 97 ASP A N 1
ATOM 724 C CA . ASP A 1 97 ? -11.954 -9.536 24.999 1.00 92.12 97 ASP A CA 1
ATOM 725 C C . ASP A 1 97 ? -11.946 -10.558 23.845 1.00 92.12 97 ASP A C 1
ATOM 727 O O . ASP A 1 97 ? -12.819 -11.417 23.769 1.00 92.12 97 ASP A O 1
ATOM 731 N N . TYR A 1 98 ? -10.949 -10.480 22.955 1.00 90.38 98 TYR A N 1
ATOM 732 C CA . TYR A 1 98 ? -10.828 -11.324 21.759 1.00 90.38 98 TYR A CA 1
ATOM 733 C C . TYR A 1 98 ? -9.593 -12.234 21.762 1.00 90.38 98 TYR A C 1
ATOM 735 O O . TYR A 1 98 ? -9.453 -13.084 20.883 1.00 90.38 98 TYR A O 1
ATOM 743 N N . LEU A 1 99 ? -8.656 -12.033 22.692 1.00 86.50 99 LEU A N 1
ATOM 744 C CA . LEU A 1 99 ? -7.355 -12.707 22.709 1.00 86.50 99 LEU A CA 1
ATOM 745 C C . LEU A 1 99 ? -7.198 -13.544 23.984 1.00 86.50 99 LEU A C 1
ATOM 747 O O . LEU A 1 99 ? -6.386 -13.225 24.851 1.00 86.50 99 LEU A O 1
ATOM 751 N N . GLU A 1 100 ? -7.971 -14.626 24.071 1.00 73.69 100 GLU A N 1
ATOM 752 C CA . GLU A 1 100 ? -8.026 -15.516 25.244 1.00 73.69 100 GLU A CA 1
ATOM 753 C C . GLU A 1 100 ? -6.667 -16.183 25.566 1.00 73.69 100 GLU A C 1
ATOM 755 O O . GLU A 1 100 ? -6.341 -16.378 26.734 1.00 73.69 100 GLU A O 1
ATOM 760 N N . ASP A 1 101 ? -5.820 -16.423 24.554 1.00 73.56 101 ASP A N 1
ATOM 761 C CA . ASP A 1 101 ? -4.503 -17.080 24.679 1.00 73.56 101 ASP A CA 1
ATOM 762 C C . ASP A 1 101 ? -3.304 -16.115 24.542 1.00 73.56 101 ASP A C 1
ATOM 764 O O . ASP A 1 101 ? -2.210 -16.497 24.119 1.00 73.56 101 ASP A O 1
ATOM 768 N N . ALA A 1 102 ? -3.469 -14.833 24.885 1.00 71.88 102 ALA A N 1
ATOM 769 C CA . ALA A 1 102 ? -2.396 -13.838 24.742 1.00 71.88 102 ALA A CA 1
ATOM 770 C C . ALA A 1 102 ? -1.200 -14.030 25.704 1.00 71.88 102 ALA A C 1
ATOM 772 O O . ALA A 1 102 ? -0.215 -13.292 25.612 1.00 71.88 102 ALA A O 1
ATOM 773 N N . GLY A 1 103 ? -1.264 -14.996 26.626 1.00 76.00 103 GLY A N 1
ATOM 774 C CA . GLY A 1 103 ? -0.222 -15.256 27.620 1.00 76.00 103 GLY A CA 1
ATOM 775 C C . GLY A 1 103 ? 0.069 -14.030 28.494 1.00 76.00 103 GLY A C 1
ATOM 776 O O . GLY A 1 103 ? -0.844 -13.348 28.948 1.00 76.00 103 GLY A O 1
ATOM 777 N N . GLU A 1 104 ? 1.350 -13.728 28.719 1.00 78.69 104 GLU A N 1
ATOM 778 C CA . GLU A 1 104 ? 1.796 -12.583 29.536 1.00 78.69 104 GLU A CA 1
ATOM 779 C C . GLU A 1 104 ? 1.819 -11.241 28.776 1.00 78.69 104 GLU A C 1
ATOM 781 O O . GLU A 1 104 ? 2.384 -10.256 29.259 1.00 78.69 104 GLU A O 1
ATOM 786 N N . VAL A 1 105 ? 1.230 -11.159 27.575 1.00 82.19 105 VAL A N 1
ATOM 787 C CA . VAL A 1 105 ? 1.212 -9.901 26.819 1.00 82.19 105 VAL A CA 1
ATOM 788 C C . VAL A 1 105 ? 0.384 -8.861 27.586 1.00 82.19 105 VAL A C 1
ATOM 790 O O . VAL A 1 105 ? -0.791 -9.093 27.873 1.00 82.19 105 VAL A O 1
ATOM 793 N N . PRO A 1 106 ? 0.941 -7.674 27.896 1.00 85.56 106 PRO A N 1
ATOM 794 C CA . PRO A 1 106 ? 0.225 -6.667 28.664 1.00 85.56 106 PRO A CA 1
ATOM 795 C C . PRO A 1 106 ? -0.828 -5.990 27.777 1.00 85.56 106 PRO A C 1
ATOM 797 O O . PRO A 1 106 ? -0.579 -4.940 27.188 1.00 85.56 106 PRO A O 1
ATOM 800 N N . LEU A 1 107 ? -2.020 -6.576 27.665 1.00 88.69 107 LEU A N 1
ATOM 801 C CA . LEU A 1 107 ? -3.116 -6.052 26.836 1.00 88.69 107 LEU A CA 1
ATOM 802 C C . LEU A 1 107 ? -3.923 -4.929 27.503 1.00 88.69 107 LEU A C 1
ATOM 804 O O . LEU A 1 107 ? -4.706 -4.263 26.833 1.00 88.69 107 LEU A O 1
ATOM 808 N N . ALA A 1 108 ? -3.714 -4.668 28.796 1.00 90.12 108 ALA A N 1
ATOM 809 C CA . ALA A 1 108 ? -4.462 -3.653 29.540 1.00 90.12 108 ALA A CA 1
ATOM 810 C C . ALA A 1 108 ? -4.415 -2.270 28.853 1.00 90.12 108 ALA A C 1
ATOM 812 O O . ALA A 1 108 ? -3.335 -1.699 28.671 1.00 90.12 108 ALA A O 1
ATOM 813 N N . GLY A 1 109 ? -5.585 -1.740 28.480 1.00 92.06 109 GLY A N 1
ATOM 814 C CA . GLY A 1 109 ? -5.740 -0.454 27.783 1.00 92.06 109 GLY A CA 1
ATOM 815 C C . GL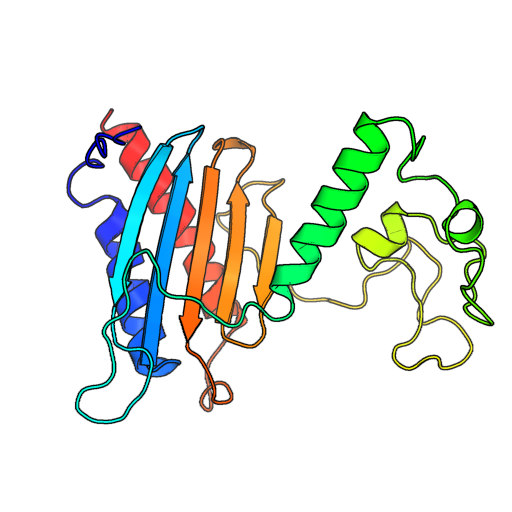Y A 1 109 ? -5.464 -0.482 26.271 1.00 92.06 109 GLY A C 1
ATOM 816 O O . GLY A 1 109 ? -5.500 0.563 25.625 1.00 92.06 109 GLY A O 1
ATOM 817 N N . ILE A 1 110 ? -5.172 -1.646 25.682 1.00 94.62 110 ILE A N 1
ATOM 818 C CA . ILE A 1 110 ? -5.023 -1.815 24.231 1.00 94.62 110 ILE A CA 1
ATOM 819 C C . ILE A 1 110 ? -6.386 -2.161 23.626 1.00 94.62 110 ILE A C 1
ATOM 821 O O . ILE A 1 110 ? -7.051 -3.084 24.091 1.00 94.62 110 ILE A O 1
ATOM 825 N N . THR A 1 111 ? -6.765 -1.464 22.557 1.00 96.12 111 THR A N 1
ATOM 826 C CA . THR A 1 111 ? -7.944 -1.780 21.744 1.00 96.12 111 THR A CA 1
ATOM 827 C C . THR A 1 111 ? -7.533 -2.462 20.442 1.00 96.12 111 THR A C 1
ATOM 829 O O . THR A 1 111 ? -6.354 -2.440 20.060 1.00 96.12 111 THR A O 1
ATOM 832 N N . LEU A 1 112 ? -8.493 -3.031 19.714 1.00 95.19 112 LEU A N 1
ATOM 833 C CA . LEU A 1 112 ? -8.242 -3.567 18.371 1.00 95.19 112 LEU A CA 1
ATOM 834 C C . LEU A 1 112 ? -7.676 -2.496 17.420 1.00 95.19 112 LEU A C 1
ATOM 836 O O . LEU A 1 112 ? -6.748 -2.773 16.657 1.00 95.19 112 LEU A O 1
ATOM 840 N N . ARG A 1 113 ? -8.154 -1.246 17.524 1.00 94.62 113 ARG A N 1
ATOM 841 C CA . ARG A 1 113 ? -7.626 -0.087 16.790 1.00 94.62 113 ARG A CA 1
ATOM 842 C C . ARG A 1 113 ? -6.132 0.081 17.030 1.00 94.62 113 ARG A C 1
ATOM 844 O O . ARG A 1 113 ? -5.378 0.166 16.067 1.00 94.62 113 ARG A O 1
ATOM 851 N N . HIS A 1 114 ? -5.700 0.068 18.292 1.00 94.00 114 HIS A N 1
ATOM 852 C CA . HIS A 1 114 ? -4.289 0.231 18.649 1.00 94.00 114 HIS A CA 1
ATOM 853 C C . HIS A 1 114 ? -3.387 -0.848 18.030 1.00 94.00 114 HIS A C 1
ATOM 855 O O . HIS A 1 114 ? -2.254 -0.552 17.637 1.00 94.00 114 HIS A O 1
ATOM 861 N N . LEU A 1 115 ? -3.873 -2.090 17.926 1.00 91.69 115 LEU A N 1
ATOM 862 C CA . LEU A 1 115 ? -3.152 -3.177 17.260 1.00 91.69 115 LEU A CA 1
ATOM 863 C C . LEU A 1 115 ? -3.051 -2.941 15.749 1.00 91.69 115 LEU A C 1
ATOM 865 O O . LEU A 1 115 ? -1.955 -3.020 15.192 1.00 91.69 115 LEU A O 1
ATOM 869 N N . LEU A 1 116 ? -4.166 -2.599 15.097 1.00 90.88 116 LEU A N 1
ATOM 870 C CA . LEU A 1 116 ? -4.222 -2.384 13.648 1.00 90.88 116 LEU A CA 1
ATOM 871 C C . LEU A 1 116 ? -3.412 -1.171 13.178 1.00 90.88 116 LEU A C 1
ATOM 873 O O . LEU A 1 116 ? -2.887 -1.186 12.066 1.00 90.88 116 LEU A O 1
ATOM 877 N N . THR A 1 117 ? -3.284 -0.136 14.009 1.00 88.38 117 THR A N 1
ATOM 878 C CA . THR A 1 117 ? -2.566 1.099 13.659 1.00 88.38 117 THR A CA 1
ATOM 879 C C . THR A 1 117 ? -1.144 1.161 14.212 1.00 88.38 117 THR A C 1
ATOM 881 O O . THR A 1 117 ? -0.494 2.195 14.097 1.00 88.38 117 THR A O 1
ATOM 884 N N . HIS A 1 118 ? -0.634 0.079 14.816 1.00 89.00 118 HIS A N 1
ATOM 885 C CA . HIS A 1 118 ? 0.688 0.057 15.458 1.00 89.00 118 HIS A CA 1
ATOM 886 C C . HIS A 1 118 ? 0.883 1.149 16.535 1.00 89.00 118 HIS A C 1
ATOM 888 O O . HIS A 1 118 ? 1.991 1.639 16.746 1.00 89.00 118 HIS A O 1
ATOM 894 N N . THR A 1 119 ? -0.180 1.512 17.257 1.00 92.12 119 THR A N 1
ATOM 895 C CA . THR A 1 119 ? -0.152 2.512 18.346 1.00 92.12 119 THR A CA 1
ATOM 896 C C . THR A 1 119 ? -0.314 1.873 19.731 1.00 92.12 119 THR A C 1
ATOM 898 O O . THR A 1 119 ? -0.582 2.545 20.719 1.00 92.12 119 THR A O 1
ATOM 901 N N . HIS A 1 120 ? -0.127 0.557 19.834 1.00 91.88 120 HIS A N 1
ATOM 902 C CA . HIS A 1 120 ? -0.304 -0.229 21.060 1.00 91.88 120 HIS A CA 1
ATOM 903 C C . HIS A 1 120 ? 0.847 -0.107 22.086 1.00 91.88 120 HIS A C 1
ATOM 905 O O . HIS A 1 120 ? 0.676 -0.487 23.248 1.00 91.88 120 HIS A O 1
ATOM 911 N N . GLY A 1 121 ? 2.026 0.377 21.675 1.00 90.56 121 GLY A N 1
ATOM 912 C CA . GLY A 1 121 ? 3.178 0.618 22.560 1.00 90.56 121 GLY A CA 1
ATOM 913 C C . GLY A 1 121 ? 3.841 -0.634 23.152 1.00 90.56 121 GLY A C 1
ATOM 914 O O . GLY A 1 121 ? 4.598 -0.527 24.115 1.00 90.56 121 GLY A O 1
ATOM 915 N N . LEU A 1 122 ? 3.556 -1.824 22.610 1.00 89.12 122 LEU A N 1
ATOM 916 C CA . LEU A 1 122 ? 4.189 -3.084 23.037 1.00 89.12 122 LEU A CA 1
ATOM 917 C C . LEU A 1 122 ? 5.613 -3.155 22.486 1.00 89.12 122 LEU A C 1
ATOM 919 O O . LEU A 1 122 ? 5.831 -2.864 21.308 1.00 89.12 122 LEU A O 1
ATOM 923 N N . ARG A 1 123 ? 6.562 -3.597 23.315 1.00 85.06 123 ARG A N 1
ATOM 924 C CA . ARG A 1 123 ? 7.948 -3.798 22.889 1.00 85.06 123 ARG A CA 1
ATOM 925 C C . ARG A 1 123 ? 8.078 -4.992 21.951 1.00 85.06 123 ARG A C 1
ATOM 927 O O . ARG A 1 123 ? 7.404 -6.015 22.087 1.00 85.06 123 ARG A O 1
ATOM 934 N N . ARG A 1 124 ? 8.980 -4.863 20.981 1.00 74.94 124 ARG A N 1
ATOM 935 C CA . ARG A 1 124 ? 9.298 -5.936 20.039 1.00 74.94 124 ARG A CA 1
ATOM 936 C C . ARG A 1 124 ? 10.021 -7.064 20.785 1.00 74.94 124 ARG A C 1
ATOM 938 O O . ARG A 1 124 ? 10.905 -6.796 21.581 1.00 74.94 124 ARG A O 1
ATOM 945 N N . GLY A 1 125 ? 9.666 -8.317 20.505 1.00 69.25 125 GLY A N 1
ATOM 946 C CA . GLY A 1 125 ? 10.354 -9.480 21.084 1.00 69.25 125 GLY A CA 1
ATOM 947 C C . GLY A 1 125 ? 9.849 -9.939 22.456 1.00 69.25 125 GLY A C 1
ATOM 948 O O . GLY A 1 125 ? 10.488 -10.794 23.054 1.00 69.25 125 GLY A O 1
ATOM 949 N N . GLY A 1 126 ? 8.712 -9.422 22.940 1.00 63.78 126 GLY A N 1
ATOM 950 C CA . GLY A 1 126 ? 8.101 -9.893 24.192 1.00 63.78 126 GLY A CA 1
ATOM 951 C C . GLY A 1 126 ? 8.791 -9.381 25.458 1.00 63.78 126 GLY A C 1
ATOM 952 O O . GLY A 1 126 ? 8.552 -9.904 26.540 1.00 63.78 126 GLY A O 1
ATOM 953 N N . GLU A 1 127 ? 9.644 -8.362 25.335 1.00 69.88 127 GLU A N 1
ATOM 954 C CA . GLU A 1 127 ? 10.238 -7.694 26.489 1.00 69.88 127 GLU A CA 1
ATOM 955 C C . GLU A 1 127 ? 9.157 -7.080 27.386 1.00 69.88 127 GLU A C 1
ATOM 957 O O . GLU A 1 127 ? 8.183 -6.491 26.908 1.00 69.88 127 GLU A O 1
ATOM 962 N N . ALA A 1 128 ? 9.362 -7.170 28.700 1.00 71.62 128 ALA A N 1
ATOM 963 C CA . ALA A 1 128 ? 8.442 -6.600 29.669 1.00 71.62 128 ALA A CA 1
ATOM 964 C C . ALA A 1 128 ? 8.341 -5.066 29.535 1.00 71.62 128 ALA A C 1
ATOM 966 O O . ALA A 1 128 ? 9.325 -4.341 29.331 1.00 71.62 128 ALA A O 1
ATOM 967 N N . GLY A 1 129 ? 7.122 -4.559 29.714 1.00 76.56 129 GLY A N 1
ATOM 968 C CA . GLY A 1 129 ? 6.814 -3.131 29.706 1.00 76.56 129 GLY A CA 1
ATOM 969 C C . GLY A 1 129 ? 6.400 -2.578 28.341 1.00 76.56 129 GLY A C 1
ATOM 970 O O . GLY A 1 129 ? 6.195 -3.301 27.368 1.00 76.56 129 GLY A O 1
ATOM 971 N N . ARG A 1 130 ? 6.226 -1.255 28.294 1.00 86.88 130 ARG A N 1
ATOM 972 C CA . ARG A 1 130 ? 5.764 -0.521 27.112 1.00 86.88 130 ARG A CA 1
ATOM 973 C C . ARG A 1 130 ? 6.809 0.488 26.660 1.00 86.88 130 ARG A C 1
ATOM 975 O O . ARG A 1 130 ? 7.538 1.037 27.483 1.00 86.88 130 ARG A O 1
ATOM 982 N N . GLU A 1 131 ? 6.854 0.741 25.358 1.00 88.38 131 GLU A N 1
ATOM 983 C CA . GLU A 1 131 ? 7.603 1.864 24.786 1.00 88.38 131 GLU A CA 1
ATOM 984 C C . GLU A 1 131 ? 6.885 3.193 25.071 1.00 88.38 131 GLU A C 1
ATOM 986 O O . GLU A 1 131 ? 7.515 4.177 25.445 1.00 88.38 131 GLU A O 1
ATOM 991 N N . PHE A 1 132 ? 5.553 3.193 24.972 1.00 90.75 132 PHE A N 1
ATOM 992 C CA . PHE A 1 132 ? 4.670 4.320 25.275 1.00 90.75 132 PHE A CA 1
ATOM 993 C C . PHE A 1 132 ? 3.257 3.823 25.649 1.00 90.75 132 PHE A C 1
ATOM 995 O O . PHE A 1 132 ? 2.920 2.665 25.372 1.00 90.75 132 PHE A O 1
ATOM 1002 N N . PRO A 1 133 ? 2.416 4.652 26.295 1.00 92.06 133 PRO A N 1
ATOM 1003 C CA . PRO A 1 133 ? 1.013 4.313 26.542 1.00 92.06 133 PRO A CA 1
ATOM 1004 C C . PRO A 1 133 ? 0.219 4.042 25.243 1.00 92.06 133 PRO A C 1
ATOM 1006 O O . PRO A 1 133 ? 0.461 4.705 24.234 1.00 92.06 133 PRO A O 1
ATOM 1009 N N . PRO A 1 134 ? -0.747 3.102 25.229 1.00 93.38 134 PRO A N 1
ATOM 1010 C CA . PRO A 1 134 ? -1.562 2.842 24.040 1.00 93.38 134 PRO A CA 1
ATOM 1011 C C . PRO A 1 134 ? -2.240 4.113 23.507 1.00 93.38 134 PRO A C 1
ATOM 1013 O O . PRO A 1 134 ? -2.816 4.883 24.272 1.00 93.38 134 PRO A O 1
ATOM 1016 N N . GLY A 1 135 ? -2.148 4.338 22.198 1.00 91.94 135 GLY A N 1
ATOM 1017 C CA . GLY A 1 135 ? -2.745 5.479 21.502 1.00 91.94 135 GLY A CA 1
ATOM 1018 C C . GLY A 1 135 ? -1.947 6.785 21.567 1.00 91.94 135 GLY A C 1
ATOM 1019 O O . GLY A 1 135 ? -2.300 7.728 20.866 1.00 91.94 135 GLY A O 1
ATOM 1020 N N . THR A 1 136 ? -0.862 6.865 22.348 1.00 91.50 136 THR A N 1
ATOM 1021 C CA . THR A 1 136 ? -0.120 8.128 22.546 1.00 91.50 136 THR A CA 1
ATOM 1022 C C . THR A 1 136 ? 1.164 8.237 21.730 1.00 91.50 136 THR A C 1
ATOM 1024 O O . THR A 1 136 ? 1.883 9.226 21.847 1.00 91.50 136 THR A O 1
ATOM 1027 N N . GLY A 1 137 ? 1.503 7.212 20.952 1.00 87.25 137 GLY A N 1
ATOM 1028 C CA . GLY A 1 137 ? 2.752 7.160 20.206 1.00 87.25 137 GLY A CA 1
ATOM 1029 C C . GLY A 1 137 ? 2.675 6.237 19.001 1.00 87.25 137 GLY A C 1
ATOM 1030 O O . GLY A 1 137 ? 1.718 5.479 18.826 1.00 87.25 137 GLY A O 1
ATOM 1031 N N . TRP A 1 138 ? 3.709 6.317 18.171 1.00 81.88 138 TRP A N 1
ATOM 1032 C CA . TRP A 1 138 ? 3.878 5.495 16.984 1.00 81.88 138 TRP A CA 1
ATOM 1033 C C . TRP A 1 138 ? 5.367 5.192 16.810 1.00 81.88 138 TRP A C 1
ATOM 1035 O O . TRP A 1 138 ? 6.183 6.110 16.762 1.00 81.88 138 TRP A O 1
ATOM 1045 N N . SER A 1 139 ? 5.735 3.909 16.748 1.00 69.31 139 SER A N 1
ATOM 1046 C CA . SER A 1 139 ? 7.148 3.500 16.659 1.00 69.31 139 SER A CA 1
ATOM 1047 C C . SER A 1 139 ? 7.755 3.733 15.264 1.00 69.31 139 SER A C 1
ATOM 1049 O O . SER A 1 139 ? 8.964 3.599 15.087 1.00 69.31 139 SER A O 1
ATOM 1051 N N . TYR A 1 140 ? 6.938 4.080 14.264 1.00 68.62 140 TYR A N 1
ATOM 1052 C CA . TYR A 1 140 ? 7.392 4.472 12.930 1.00 68.62 140 TYR A CA 1
ATOM 1053 C C . TYR A 1 140 ? 7.300 5.997 12.826 1.00 68.62 140 TYR A C 1
ATOM 1055 O O . TYR A 1 140 ? 6.260 6.568 13.107 1.00 68.62 140 TYR A O 1
ATOM 1063 N N . ASN A 1 141 ? 8.386 6.687 12.484 1.00 66.69 141 ASN A N 1
ATOM 1064 C CA . ASN A 1 141 ? 8.458 8.155 12.557 1.00 66.69 141 ASN A CA 1
ATOM 1065 C C . ASN A 1 141 ? 8.684 8.840 11.199 1.00 66.69 141 ASN A C 1
ATOM 1067 O O . ASN A 1 141 ? 8.864 10.054 11.147 1.00 66.69 141 ASN A O 1
ATOM 1071 N N . ASN A 1 142 ? 8.661 8.081 10.102 1.00 76.75 142 ASN A N 1
ATOM 1072 C CA . ASN A 1 142 ? 8.822 8.587 8.743 1.00 76.75 142 ASN A CA 1
ATOM 1073 C C . ASN A 1 142 ? 7.619 8.179 7.896 1.00 76.75 142 ASN A C 1
ATOM 1075 O O . ASN A 1 142 ? 7.265 7.007 7.881 1.00 76.75 142 ASN A O 1
ATOM 1079 N N . THR A 1 143 ? 7.039 9.129 7.158 1.00 83.88 143 THR A N 1
ATOM 1080 C CA . THR A 1 143 ? 5.936 8.843 6.228 1.00 83.88 143 THR A CA 1
ATOM 1081 C C . THR A 1 143 ? 6.443 8.281 4.901 1.00 83.88 143 THR A C 1
ATOM 1083 O O . THR A 1 143 ? 7.349 8.834 4.275 1.00 83.88 143 THR A O 1
ATOM 1086 N N . GLU A 1 144 ? 5.846 7.194 4.445 1.00 89.38 144 GLU A N 1
ATOM 1087 C CA . GLU A 1 144 ? 6.028 6.596 3.123 1.00 89.38 144 GLU A CA 1
ATOM 1088 C C . GLU A 1 144 ? 5.145 7.224 2.036 1.00 89.38 144 GLU A C 1
ATOM 1090 O O . GLU A 1 144 ? 5.315 6.922 0.854 1.00 89.38 144 GLU A O 1
ATOM 1095 N N . LEU A 1 145 ? 4.198 8.078 2.426 1.00 92.88 145 LEU A N 1
ATOM 1096 C CA . LEU A 1 145 ? 3.276 8.736 1.509 1.00 92.88 145 LEU A CA 1
ATOM 1097 C C . LEU A 1 145 ? 3.952 9.937 0.846 1.00 92.88 145 LEU A C 1
ATOM 1099 O O . LEU A 1 145 ? 4.615 10.741 1.508 1.00 92.88 145 LEU A O 1
ATOM 1103 N N . GLY A 1 146 ? 3.798 10.033 -0.476 1.00 92.44 146 GLY A N 1
ATOM 1104 C CA . GLY A 1 146 ? 4.279 11.171 -1.252 1.00 92.44 146 GLY A CA 1
ATOM 1105 C C . GLY A 1 146 ? 3.552 12.464 -0.871 1.00 92.44 146 GLY A C 1
ATOM 1106 O O . GLY A 1 146 ? 2.389 12.413 -0.465 1.00 92.44 146 GLY A O 1
ATOM 1107 N N . PRO A 1 147 ? 4.215 13.629 -0.974 1.00 93.12 147 PRO A N 1
ATOM 1108 C CA . PRO A 1 147 ? 3.637 14.916 -0.588 1.00 93.12 147 PRO A CA 1
ATOM 1109 C C . PRO A 1 147 ? 2.429 15.332 -1.437 1.00 93.12 147 PRO A C 1
ATOM 1111 O O . PRO A 1 147 ? 1.691 16.221 -1.020 1.00 93.12 147 PRO A O 1
ATOM 1114 N N . SER A 1 148 ? 2.233 14.725 -2.612 1.00 95.62 148 SER A N 1
ATOM 1115 C CA . SER A 1 148 ? 1.097 15.036 -3.488 1.00 95.62 148 SER A CA 1
ATOM 1116 C C . SER A 1 148 ? -0.137 14.209 -3.137 1.00 95.62 148 SER A C 1
ATOM 1118 O O . SER A 1 148 ? -1.235 14.532 -3.580 1.00 95.62 148 SER A O 1
ATOM 1120 N N . LEU A 1 149 ? 0.025 13.132 -2.358 1.00 95.69 149 LEU A N 1
ATOM 1121 C CA . LEU A 1 149 ? -1.076 12.238 -2.033 1.00 95.69 149 LEU A CA 1
ATOM 1122 C C . LEU A 1 149 ? -2.120 12.942 -1.153 1.00 95.69 149 LEU A C 1
ATOM 1124 O O . LEU A 1 149 ? -1.762 13.625 -0.190 1.00 95.69 149 LEU A O 1
ATOM 1128 N N . PRO A 1 150 ? -3.420 12.761 -1.443 1.00 93.69 150 PRO A N 1
ATOM 1129 C CA . PRO A 1 150 ? -4.472 13.398 -0.672 1.00 93.69 150 PRO A CA 1
ATOM 1130 C C . PRO A 1 150 ? -4.572 12.819 0.742 1.00 93.69 150 PRO A C 1
ATOM 1132 O O . PRO A 1 150 ? -4.227 11.661 0.999 1.00 93.69 150 PRO A O 1
ATOM 1135 N N . ALA A 1 151 ? -5.139 13.609 1.655 1.00 90.69 151 ALA A N 1
ATOM 1136 C CA . ALA A 1 151 ? -5.498 13.130 2.983 1.00 90.69 151 ALA A CA 1
ATOM 1137 C C . ALA A 1 151 ? -6.403 11.887 2.894 1.00 90.69 151 ALA A C 1
ATOM 1139 O O . ALA A 1 151 ? -7.305 11.810 2.058 1.00 90.69 151 ALA A O 1
ATOM 1140 N N . GLY A 1 152 ? -6.148 10.907 3.763 1.00 89.56 152 GLY A N 1
ATOM 1141 C CA . GLY A 1 152 ? -6.837 9.615 3.744 1.00 89.56 152 GLY A CA 1
ATOM 1142 C C . GLY A 1 152 ? -6.230 8.582 2.788 1.00 89.56 152 GLY A C 1
ATOM 1143 O O . GLY A 1 152 ? -6.698 7.446 2.776 1.00 89.56 152 GLY A O 1
ATOM 1144 N N . ALA A 1 153 ? -5.189 8.929 2.021 1.00 94.12 153 ALA A N 1
ATOM 1145 C CA . ALA A 1 153 ? -4.360 7.931 1.353 1.00 94.12 153 ALA A CA 1
ATOM 1146 C C . ALA A 1 153 ? -3.650 7.046 2.386 1.00 94.12 153 ALA A C 1
ATOM 1148 O O . ALA A 1 153 ? -3.205 7.523 3.432 1.00 94.12 153 ALA A O 1
ATOM 1149 N N . PHE A 1 154 ? -3.516 5.760 2.080 1.00 91.50 154 PHE A N 1
ATOM 1150 C CA . PHE A 1 154 ? -2.775 4.825 2.920 1.00 91.50 154 PHE A CA 1
ATOM 1151 C C . PHE A 1 154 ? -1.967 3.859 2.071 1.00 91.50 154 PHE A C 1
ATOM 1153 O O . PHE A 1 154 ? -2.365 3.491 0.964 1.00 91.50 154 PHE A O 1
ATOM 1160 N N . GLN A 1 155 ? -0.820 3.445 2.603 1.00 92.44 155 GLN A N 1
ATOM 1161 C CA . GLN A 1 155 ? 0.110 2.593 1.888 1.00 92.44 155 GLN A CA 1
ATOM 1162 C C . GLN A 1 155 ? 0.649 1.489 2.795 1.00 92.44 155 GLN A C 1
ATOM 1164 O O . GLN A 1 155 ? 0.981 1.710 3.953 1.00 92.44 155 GLN A O 1
ATOM 1169 N N . SER A 1 156 ? 0.739 0.275 2.257 1.00 91.88 156 SER A N 1
ATOM 1170 C CA . SER A 1 156 ? 1.352 -0.870 2.927 1.00 91.88 156 SER A CA 1
ATOM 1171 C C . SER A 1 156 ? 2.561 -1.346 2.142 1.00 91.88 156 SER A C 1
ATOM 1173 O O . SER A 1 156 ? 2.504 -1.463 0.918 1.00 91.88 156 SER A O 1
ATOM 1175 N N . LEU A 1 157 ? 3.652 -1.634 2.852 1.00 91.25 157 LEU A N 1
ATOM 1176 C CA . LEU A 1 157 ? 4.959 -1.907 2.265 1.00 91.25 157 LEU A CA 1
ATOM 1177 C C . LEU A 1 157 ? 5.474 -3.298 2.633 1.00 91.25 157 LEU A C 1
ATOM 1179 O O . LEU A 1 157 ? 5.294 -3.794 3.748 1.00 91.25 157 LEU A O 1
ATOM 1183 N N . GLY A 1 158 ? 6.169 -3.918 1.685 1.00 87.81 158 GLY A N 1
ATOM 1184 C CA . GLY A 1 158 ? 6.864 -5.187 1.839 1.00 87.81 158 GLY A CA 1
ATOM 1185 C C . GLY A 1 158 ? 8.370 -5.008 1.703 1.00 87.81 158 GLY A C 1
ATOM 1186 O O . GLY A 1 158 ? 8.845 -4.243 0.867 1.00 87.81 158 GLY A O 1
ATOM 1187 N N . VAL A 1 159 ? 9.134 -5.779 2.483 1.00 86.88 159 VAL A N 1
ATOM 1188 C CA . VAL A 1 159 ? 10.609 -5.736 2.474 1.00 86.88 159 VAL A CA 1
ATOM 1189 C C . VAL A 1 159 ? 11.217 -6.053 1.101 1.00 86.88 159 VAL A C 1
ATOM 1191 O O . VAL A 1 159 ? 12.307 -5.591 0.793 1.00 86.88 159 VAL A O 1
ATOM 1194 N N . TYR A 1 160 ? 10.492 -6.784 0.252 1.00 87.56 160 TYR A N 1
ATOM 1195 C CA . TYR A 1 160 ? 10.910 -7.119 -1.112 1.00 87.56 160 TYR A CA 1
ATOM 1196 C C . TYR A 1 160 ? 10.553 -6.037 -2.147 1.00 87.56 160 TYR A C 1
ATOM 1198 O O . TYR A 1 160 ? 10.570 -6.293 -3.346 1.00 87.56 160 TYR A O 1
ATOM 1206 N N . GLY A 1 161 ? 10.210 -4.823 -1.701 1.00 89.50 161 GLY A N 1
ATOM 1207 C CA . GLY A 1 161 ? 9.881 -3.696 -2.579 1.00 89.50 161 GLY A CA 1
ATOM 1208 C C . GLY A 1 161 ? 8.464 -3.737 -3.155 1.00 89.50 161 GLY A C 1
ATOM 1209 O O . GLY A 1 161 ? 8.165 -2.988 -4.086 1.00 89.50 161 GLY A O 1
ATOM 1210 N N . CYS A 1 162 ? 7.605 -4.602 -2.611 1.00 94.19 162 CYS A N 1
ATOM 1211 C CA . CYS A 1 162 ? 6.178 -4.633 -2.917 1.00 94.19 162 CYS A CA 1
ATOM 1212 C C . CYS A 1 162 ? 5.447 -3.524 -2.152 1.00 94.19 162 CYS A C 1
ATOM 1214 O O . CYS A 1 162 ? 5.800 -3.227 -1.008 1.00 94.19 162 CYS A O 1
ATOM 1216 N N . ALA A 1 163 ? 4.415 -2.949 -2.758 1.00 95.50 163 ALA A N 1
ATOM 1217 C CA . ALA A 1 163 ? 3.601 -1.914 -2.146 1.00 95.50 163 ALA A CA 1
ATOM 1218 C C . ALA A 1 163 ? 2.150 -1.984 -2.621 1.00 95.50 163 ALA A C 1
ATOM 1220 O O . ALA A 1 163 ? 1.876 -2.310 -3.776 1.00 95.50 163 ALA A O 1
ATOM 1221 N N . VAL A 1 164 ? 1.235 -1.642 -1.720 1.00 96.00 164 VAL A N 1
ATOM 1222 C CA . VAL A 1 164 ? -0.176 -1.400 -2.022 1.00 96.00 164 VAL A CA 1
ATOM 1223 C C . VAL A 1 164 ? -0.494 0.007 -1.558 1.00 96.00 164 VAL A C 1
ATOM 1225 O O . VAL A 1 164 ? -0.355 0.299 -0.374 1.00 96.00 164 VAL A O 1
ATOM 1228 N N . LEU A 1 165 ? -0.903 0.858 -2.487 1.00 97.12 165 LEU A N 1
ATOM 1229 C CA . LEU A 1 165 ? -1.391 2.205 -2.239 1.00 97.12 165 LEU A CA 1
ATOM 1230 C C . LEU A 1 165 ? -2.898 2.224 -2.466 1.00 97.12 165 LEU A C 1
ATOM 1232 O O . LEU A 1 165 ? -3.373 1.717 -3.480 1.00 97.12 165 LEU A O 1
ATOM 1236 N N . VAL A 1 166 ? -3.640 2.851 -1.561 1.00 96.56 166 VAL A N 1
ATOM 1237 C CA . VAL A 1 166 ? -5.074 3.088 -1.721 1.00 96.56 166 VAL A CA 1
ATOM 1238 C C . VAL A 1 166 ? -5.351 4.581 -1.633 1.00 96.56 166 VAL A C 1
ATOM 1240 O O . VAL A 1 166 ? -4.838 5.280 -0.757 1.00 96.56 166 VAL A O 1
ATOM 1243 N N . LEU A 1 167 ? -6.175 5.058 -2.562 1.00 97.19 167 LEU A N 1
ATOM 1244 C CA . LEU A 1 167 ? -6.576 6.448 -2.733 1.00 97.19 167 LEU A CA 1
ATOM 1245 C C . LEU A 1 167 ? -8.109 6.525 -2.681 1.00 97.19 167 LEU A C 1
ATOM 1247 O O . LEU A 1 167 ? -8.756 6.547 -3.732 1.00 97.19 167 LEU A O 1
ATOM 1251 N N . PRO A 1 168 ? -8.716 6.576 -1.478 1.00 95.56 168 PRO A N 1
ATOM 1252 C CA . PRO A 1 168 ? -10.171 6.510 -1.330 1.00 95.56 168 PRO A CA 1
ATOM 1253 C C . PRO A 1 168 ? -10.919 7.609 -2.090 1.00 95.56 168 PRO A C 1
ATOM 1255 O O . PRO A 1 168 ? -11.901 7.322 -2.764 1.00 95.56 168 PRO A O 1
ATOM 1258 N N . LEU A 1 169 ? -10.412 8.850 -2.069 1.00 93.50 169 LEU A N 1
ATOM 1259 C CA . LEU A 1 169 ? -11.019 9.978 -2.796 1.00 93.50 169 LEU A CA 1
ATOM 1260 C C . LEU A 1 169 ? -11.014 9.806 -4.322 1.00 93.50 169 LEU A C 1
ATOM 1262 O O . LEU A 1 169 ? -11.767 10.480 -5.015 1.00 93.50 169 LEU A O 1
ATOM 1266 N N . HIS A 1 170 ? -10.182 8.903 -4.840 1.00 95.00 170 HIS A N 1
ATOM 1267 C CA . HIS A 1 170 ? -10.106 8.575 -6.262 1.00 95.00 170 HIS A CA 1
ATOM 1268 C C . HIS A 1 170 ? -10.804 7.251 -6.592 1.00 95.00 170 HIS A C 1
ATOM 1270 O O . HIS A 1 170 ? -10.766 6.827 -7.748 1.00 95.00 170 HIS A O 1
ATOM 1276 N N . GLY A 1 171 ? -11.381 6.573 -5.589 1.00 96.25 171 GLY A N 1
ATOM 1277 C CA . GLY A 1 171 ? -11.919 5.222 -5.728 1.00 96.25 171 GLY A CA 1
ATOM 1278 C C . GLY A 1 171 ? -10.896 4.255 -6.322 1.00 96.25 171 GLY A C 1
ATOM 1279 O O . GLY A 1 171 ? -11.259 3.442 -7.164 1.00 96.25 171 GLY A O 1
ATOM 1280 N N . ALA A 1 172 ? -9.612 4.404 -5.979 1.00 97.50 172 ALA A N 1
ATOM 1281 C CA . ALA A 1 172 ? -8.525 3.735 -6.684 1.00 97.50 172 ALA A CA 1
ATOM 1282 C C . ALA A 1 172 ? -7.531 3.050 -5.744 1.00 97.50 172 ALA A C 1
ATOM 1284 O O . ALA A 1 172 ? -7.303 3.487 -4.614 1.00 97.50 172 ALA A O 1
ATOM 1285 N N . ALA A 1 173 ? -6.890 2.003 -6.254 1.00 97.69 173 ALA A N 1
ATOM 1286 C CA . ALA A 1 173 ? -5.768 1.334 -5.617 1.00 97.69 173 ALA A CA 1
ATOM 1287 C C . ALA A 1 173 ? -4.678 1.036 -6.650 1.00 97.69 173 ALA A C 1
ATOM 1289 O O . ALA A 1 173 ? -4.964 0.750 -7.810 1.00 97.69 173 ALA A O 1
ATOM 1290 N N . ALA A 1 174 ? -3.422 1.085 -6.226 1.00 97.94 174 ALA A N 1
ATOM 1291 C CA . ALA A 1 174 ? -2.284 0.713 -7.047 1.00 97.94 174 ALA A CA 1
ATOM 1292 C C . ALA A 1 174 ? -1.402 -0.286 -6.313 1.00 97.94 174 ALA A C 1
ATOM 1294 O O . ALA A 1 174 ? -1.088 -0.140 -5.132 1.00 97.94 174 ALA A O 1
ATOM 1295 N N . VAL A 1 175 ? -0.980 -1.302 -7.048 1.00 97.31 175 VAL A N 1
ATOM 1296 C CA . VAL A 1 175 ? -0.196 -2.418 -6.554 1.00 97.31 175 VAL A CA 1
ATOM 1297 C C . VAL A 1 175 ? 1.100 -2.468 -7.339 1.00 97.31 175 VAL A C 1
ATOM 1299 O O . VAL A 1 175 ? 1.097 -2.671 -8.551 1.00 97.31 175 VAL A O 1
ATOM 1302 N N . ARG A 1 176 ? 2.215 -2.305 -6.633 1.00 96.50 176 ARG A N 1
ATOM 1303 C CA . ARG A 1 176 ? 3.569 -2.484 -7.152 1.00 96.50 176 ARG A CA 1
ATOM 1304 C C . ARG A 1 176 ? 4.132 -3.780 -6.591 1.00 96.50 176 ARG A C 1
ATOM 1306 O O . ARG A 1 176 ? 4.189 -3.959 -5.377 1.00 96.50 176 ARG A O 1
ATOM 1313 N N . MET A 1 177 ? 4.624 -4.645 -7.464 1.00 96.69 177 MET A N 1
ATOM 1314 C CA . MET A 1 177 ? 5.339 -5.864 -7.099 1.00 96.69 177 MET A CA 1
ATOM 1315 C C . MET A 1 177 ? 6.747 -5.805 -7.667 1.00 96.69 177 MET A C 1
ATOM 1317 O O . MET A 1 177 ? 6.928 -5.546 -8.856 1.00 96.69 177 MET A O 1
ATOM 1321 N N . LEU A 1 178 ? 7.738 -6.067 -6.819 1.00 95.19 178 LEU A N 1
ATOM 1322 C CA . LEU A 1 178 ? 9.126 -6.249 -7.222 1.00 95.19 178 LEU A CA 1
ATOM 1323 C C . LEU A 1 178 ? 9.590 -7.623 -6.748 1.00 95.19 178 LEU A C 1
ATOM 1325 O O . LEU A 1 178 ? 9.349 -8.016 -5.608 1.00 95.19 178 LEU A O 1
ATOM 1329 N N . ASN A 1 179 ? 10.287 -8.346 -7.616 1.00 93.19 179 ASN A N 1
ATOM 1330 C CA . ASN A 1 179 ? 10.953 -9.595 -7.269 1.00 93.19 179 ASN A CA 1
ATOM 1331 C C . ASN A 1 179 ? 12.353 -9.303 -6.703 1.00 93.19 179 ASN A C 1
ATOM 1333 O O . ASN A 1 179 ? 13.378 -9.679 -7.278 1.00 93.19 179 ASN A O 1
ATOM 1337 N N . GLY A 1 180 ? 12.396 -8.488 -5.646 1.00 83.94 180 GLY A N 1
ATOM 1338 C CA . GLY A 1 180 ? 13.628 -8.093 -4.975 1.00 83.94 180 GLY A CA 1
ATOM 1339 C C . GLY A 1 180 ? 14.063 -9.160 -3.977 1.00 83.94 180 GLY A C 1
ATOM 1340 O O . GLY A 1 180 ? 13.280 -9.578 -3.134 1.00 83.94 180 GLY A O 1
ATOM 1341 N N . PHE A 1 181 ? 15.318 -9.594 -4.048 1.00 72.75 181 PHE A N 1
ATOM 1342 C CA . PHE A 1 181 ? 15.903 -10.588 -3.131 1.00 72.75 181 PHE A CA 1
ATOM 1343 C C . PHE A 1 181 ? 17.236 -10.126 -2.528 1.00 72.75 181 PHE A C 1
ATOM 1345 O O . PHE A 1 181 ? 17.871 -10.859 -1.772 1.00 72.75 181 PHE A O 1
ATOM 1352 N N . LYS A 1 182 ? 17.669 -8.905 -2.859 1.00 75.75 182 LYS A N 1
ATOM 1353 C CA . LYS A 1 182 ? 18.887 -8.283 -2.339 1.00 75.75 182 LYS A CA 1
ATOM 1354 C C . LYS A 1 182 ? 18.522 -7.089 -1.455 1.00 75.75 182 LYS A C 1
ATOM 1356 O O . LYS A 1 182 ? 17.478 -6.478 -1.681 1.00 75.75 182 LYS A O 1
ATOM 1361 N N . PRO A 1 183 ? 19.373 -6.730 -0.481 1.00 80.88 183 PRO A N 1
ATOM 1362 C CA . PRO A 1 183 ? 19.272 -5.439 0.185 1.00 80.88 183 PRO A CA 1
ATOM 1363 C C . PRO A 1 183 ? 19.294 -4.295 -0.832 1.00 80.88 183 PRO A C 1
ATOM 1365 O O . PRO A 1 183 ? 19.889 -4.423 -1.907 1.00 80.88 183 PRO A O 1
ATOM 1368 N N . ASN A 1 184 ? 18.692 -3.166 -0.462 1.00 85.81 184 ASN A N 1
ATOM 1369 C CA . ASN A 1 184 ? 18.776 -1.949 -1.260 1.00 85.81 184 ASN A CA 1
ATOM 1370 C C . ASN A 1 184 ? 20.251 -1.583 -1.523 1.00 85.81 184 ASN A C 1
ATOM 1372 O O . ASN A 1 184 ? 21.076 -1.693 -0.608 1.00 85.81 184 ASN A O 1
ATOM 1376 N N . PRO A 1 185 ? 20.606 -1.151 -2.745 1.00 87.19 185 PRO A N 1
ATOM 1377 C CA . PRO A 1 185 ? 21.983 -0.799 -3.061 1.00 87.19 185 PRO A CA 1
ATOM 1378 C C . PRO A 1 185 ? 22.455 0.421 -2.245 1.00 87.19 185 PRO A C 1
ATOM 1380 O O . PRO A 1 185 ? 21.629 1.239 -1.830 1.00 87.19 185 PRO A O 1
ATOM 1383 N N . PRO A 1 186 ? 23.773 0.590 -2.021 1.00 89.94 186 PRO A N 1
ATOM 1384 C CA . PRO A 1 186 ? 24.306 1.748 -1.305 1.00 89.94 186 PRO A CA 1
ATOM 1385 C C . PRO A 1 186 ? 23.819 3.080 -1.895 1.00 89.94 186 PRO A C 1
ATOM 1387 O O . PRO A 1 186 ? 23.793 3.255 -3.113 1.00 89.94 186 PRO A O 1
ATOM 1390 N N . GLY A 1 187 ? 23.425 4.017 -1.027 1.00 89.06 187 GLY A N 1
ATOM 1391 C CA . GLY A 1 187 ? 22.920 5.336 -1.432 1.00 89.06 187 GLY A CA 1
ATOM 1392 C C . GLY A 1 187 ? 21.496 5.340 -2.001 1.00 89.06 187 GLY A C 1
ATOM 1393 O O . GLY A 1 187 ? 21.035 6.375 -2.475 1.00 89.06 187 GLY A O 1
ATOM 1394 N N . TYR A 1 188 ? 20.788 4.209 -1.978 1.00 90.38 188 TYR A N 1
ATOM 1395 C CA . TYR A 1 188 ? 19.391 4.156 -2.390 1.00 90.38 188 TYR A CA 1
ATOM 1396 C C . TYR A 1 188 ? 18.465 4.724 -1.310 1.00 90.38 188 TYR A C 1
ATOM 1398 O O . TYR A 1 188 ? 18.349 4.175 -0.213 1.00 90.38 188 TYR A O 1
ATOM 1406 N N . ASP A 1 189 ? 17.777 5.808 -1.656 1.00 92.50 189 ASP A N 1
ATOM 1407 C CA . 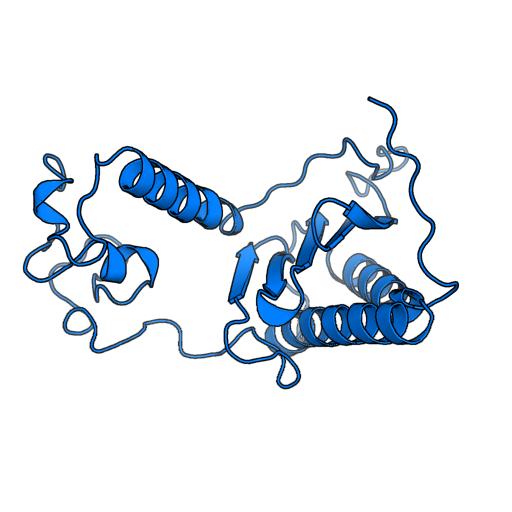ASP A 1 189 ? 16.751 6.414 -0.817 1.00 92.50 189 ASP A CA 1
ATOM 1408 C C . ASP A 1 189 ? 15.400 5.727 -1.054 1.00 92.50 189 ASP A C 1
ATOM 1410 O O . ASP A 1 189 ? 14.669 6.030 -2.000 1.00 92.50 189 ASP A O 1
ATOM 1414 N N . TYR A 1 190 ? 15.082 4.775 -0.178 1.00 90.88 190 TYR A N 1
ATOM 1415 C CA . TYR A 1 190 ? 13.823 4.037 -0.230 1.00 90.88 190 TYR A CA 1
ATOM 1416 C C . TYR A 1 190 ? 12.601 4.936 -0.015 1.00 90.88 190 TYR A C 1
ATOM 1418 O O . TYR A 1 190 ? 11.578 4.733 -0.666 1.00 90.88 190 TYR A O 1
ATOM 1426 N N . LEU A 1 191 ? 12.692 5.926 0.881 1.00 92.38 191 LEU A N 1
ATOM 1427 C CA . LEU A 1 191 ? 11.560 6.807 1.162 1.00 92.38 191 LEU A CA 1
ATOM 1428 C C . LEU A 1 191 ? 11.277 7.706 -0.040 1.00 92.38 191 LEU A C 1
ATOM 1430 O O . LEU A 1 191 ? 10.120 7.855 -0.419 1.00 92.38 191 LEU A O 1
ATOM 1434 N N . ALA A 1 192 ? 12.307 8.260 -0.681 1.00 94.12 192 ALA A N 1
ATOM 1435 C CA . ALA A 1 192 ? 12.124 9.016 -1.916 1.00 94.12 192 ALA A CA 1
ATOM 1436 C C . ALA A 1 192 ? 11.537 8.149 -3.042 1.00 94.12 192 ALA A C 1
ATOM 1438 O O . ALA A 1 192 ? 10.634 8.598 -3.748 1.00 94.12 192 ALA A O 1
ATOM 1439 N N . ASP A 1 193 ? 12.004 6.905 -3.193 1.00 95.00 193 ASP A N 1
ATOM 1440 C CA . ASP A 1 193 ? 11.478 5.971 -4.192 1.00 95.00 193 ASP A CA 1
ATOM 1441 C C . ASP A 1 193 ? 9.987 5.682 -3.996 1.00 95.00 193 ASP A C 1
ATOM 1443 O O . ASP A 1 193 ? 9.195 5.821 -4.928 1.00 95.00 193 ASP A O 1
ATOM 1447 N N . ILE A 1 194 ? 9.597 5.289 -2.784 1.00 95.19 194 ILE A N 1
ATOM 1448 C CA . ILE A 1 194 ? 8.224 4.860 -2.533 1.00 95.19 194 ILE A CA 1
ATOM 1449 C C . ILE A 1 194 ? 7.235 6.032 -2.535 1.00 95.19 194 ILE A C 1
ATOM 1451 O O . ILE A 1 194 ? 6.105 5.887 -2.998 1.00 95.19 194 ILE A O 1
ATOM 1455 N N . ARG A 1 195 ? 7.678 7.224 -2.121 1.00 96.62 195 ARG A N 1
ATOM 1456 C CA . ARG A 1 195 ? 6.901 8.462 -2.264 1.00 96.62 195 ARG A CA 1
ATOM 1457 C C . ARG A 1 195 ? 6.678 8.807 -3.735 1.00 96.62 195 ARG A C 1
ATOM 1459 O O . ARG A 1 195 ? 5.547 9.073 -4.133 1.00 96.62 195 ARG A O 1
ATOM 1466 N N . ARG A 1 196 ? 7.735 8.702 -4.555 1.00 97.38 196 ARG A N 1
ATOM 1467 C CA . ARG A 1 196 ? 7.671 8.922 -6.009 1.00 97.38 196 ARG A CA 1
ATOM 1468 C C . ARG A 1 196 ? 6.702 7.954 -6.686 1.00 97.38 196 ARG A C 1
ATOM 1470 O O . ARG A 1 196 ? 5.986 8.378 -7.587 1.00 97.38 196 ARG A O 1
ATOM 1477 N N . PHE A 1 197 ? 6.653 6.689 -6.261 1.00 97.94 197 PHE A N 1
ATOM 1478 C CA . PHE A 1 197 ? 5.645 5.740 -6.744 1.00 97.94 197 PHE A CA 1
ATOM 1479 C C . PHE A 1 197 ? 4.225 6.270 -6.516 1.00 97.94 197 PHE A C 1
ATOM 1481 O O . PHE A 1 197 ? 3.446 6.331 -7.465 1.00 97.94 197 PHE A O 1
ATOM 1488 N N . GLY A 1 198 ? 3.906 6.691 -5.289 1.00 97.50 198 GLY A N 1
ATOM 1489 C CA . GLY A 1 198 ? 2.572 7.188 -4.967 1.00 97.50 198 GLY A CA 1
ATOM 1490 C C . GLY A 1 198 ? 2.194 8.455 -5.731 1.00 97.50 198 GLY A C 1
ATOM 1491 O O . GLY A 1 198 ? 1.114 8.511 -6.318 1.00 97.50 198 GLY A O 1
ATOM 1492 N N . ASP A 1 199 ? 3.102 9.429 -5.806 1.00 98.00 199 ASP A N 1
ATOM 1493 C CA . ASP A 1 199 ? 2.871 10.664 -6.564 1.00 98.00 199 ASP A CA 1
ATOM 1494 C C . ASP A 1 199 ? 2.619 10.374 -8.059 1.00 98.00 199 ASP A C 1
ATOM 1496 O O . ASP A 1 199 ? 1.705 10.937 -8.659 1.00 98.00 199 ASP A O 1
ATOM 1500 N N . LEU A 1 200 ? 3.378 9.446 -8.661 1.00 98.19 200 LEU A N 1
ATOM 1501 C CA . LEU A 1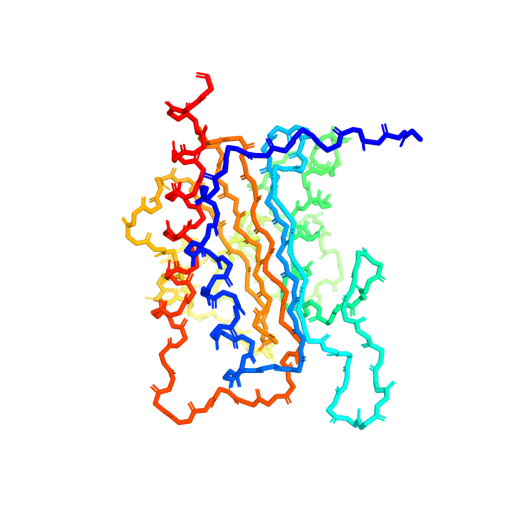 200 ? 3.200 9.049 -10.065 1.00 98.19 200 LEU A CA 1
ATOM 1502 C C . LEU A 1 200 ? 1.890 8.293 -10.317 1.00 98.19 200 LEU A C 1
ATOM 1504 O O . LEU A 1 200 ? 1.323 8.413 -11.403 1.00 98.19 200 LEU A O 1
ATOM 1508 N N . VAL A 1 201 ? 1.413 7.507 -9.347 1.00 98.06 201 VAL A N 1
ATOM 1509 C CA . VAL A 1 201 ? 0.096 6.859 -9.428 1.00 98.06 201 VAL A CA 1
ATOM 1510 C C . VAL A 1 201 ? -1.005 7.912 -9.459 1.00 98.06 201 VAL A C 1
ATOM 1512 O O . VAL A 1 201 ? -1.874 7.844 -10.329 1.00 98.06 201 VAL A O 1
ATOM 1515 N N . LEU A 1 202 ? -0.961 8.885 -8.544 1.00 97.56 202 LEU A N 1
ATOM 1516 C CA . LEU A 1 202 ? -1.943 9.966 -8.495 1.00 97.56 202 LEU A CA 1
ATOM 1517 C C . LEU A 1 202 ? -1.946 10.770 -9.800 1.00 97.56 202 LEU A C 1
ATOM 1519 O O . LEU A 1 202 ? -2.994 10.929 -10.420 1.00 97.56 202 LEU A O 1
ATOM 1523 N N . GLU A 1 203 ? -0.770 11.183 -10.270 1.00 96.94 203 GLU A N 1
ATOM 1524 C CA . GLU A 1 203 ? -0.631 11.922 -11.525 1.00 96.94 203 GLU A CA 1
ATOM 1525 C C . GLU A 1 203 ? -1.209 11.149 -12.721 1.00 96.94 203 GLU A C 1
ATOM 1527 O O . GLU A 1 203 ? -1.931 11.715 -13.547 1.00 96.94 203 GLU A O 1
ATOM 1532 N N . ALA A 1 204 ? -0.913 9.849 -12.831 1.00 96.50 204 ALA A N 1
ATOM 1533 C CA . ALA A 1 204 ? -1.423 9.021 -13.921 1.00 96.50 204 ALA A CA 1
ATOM 1534 C C . ALA A 1 204 ? -2.956 8.913 -13.880 1.00 96.50 204 ALA A C 1
ATOM 1536 O O . ALA A 1 204 ? -3.620 9.012 -14.915 1.00 96.50 204 ALA A O 1
ATOM 1537 N N . LEU A 1 205 ? -3.515 8.763 -12.678 1.00 95.69 205 LEU A N 1
ATOM 1538 C CA . LEU A 1 205 ? -4.950 8.716 -12.423 1.00 95.69 205 LEU A CA 1
ATOM 1539 C C . LEU A 1 205 ? -5.641 10.041 -12.789 1.00 95.69 205 LEU A C 1
ATOM 1541 O O . LEU A 1 205 ? -6.681 10.016 -13.449 1.00 95.69 205 LEU A O 1
ATOM 1545 N N . GLU A 1 206 ? -5.088 11.187 -12.407 1.00 94.06 206 GLU A N 1
ATOM 1546 C CA . GLU A 1 206 ? -5.640 12.508 -12.742 1.00 94.06 206 GLU A CA 1
ATOM 1547 C C . GLU A 1 206 ? -5.538 12.805 -14.246 1.00 94.06 206 GLU A C 1
ATOM 1549 O O . GLU A 1 206 ? -6.500 13.262 -14.868 1.00 94.06 206 GLU A O 1
ATOM 1554 N N . CYS A 1 207 ? -4.404 12.465 -14.867 1.00 91.06 207 CYS A N 1
ATOM 1555 C CA . CYS A 1 207 ? -4.193 12.601 -16.309 1.00 91.06 207 CYS A CA 1
ATOM 1556 C C . CYS A 1 207 ? -5.178 11.749 -17.126 1.00 91.06 207 CYS A C 1
ATOM 1558 O O . CYS A 1 207 ? -5.650 12.187 -18.179 1.00 91.06 207 CYS A O 1
ATOM 1560 N N . ALA A 1 208 ? -5.510 10.547 -16.642 1.00 86.50 208 ALA A N 1
ATOM 1561 C CA . ALA A 1 208 ? -6.517 9.690 -17.258 1.00 86.50 208 ALA A CA 1
ATOM 1562 C C . ALA A 1 208 ? -7.939 10.267 -17.121 1.00 86.50 208 ALA A C 1
ATOM 1564 O O . ALA A 1 208 ? -8.710 10.179 -18.072 1.00 86.50 208 ALA A O 1
ATOM 1565 N N . SER A 1 209 ? -8.270 10.905 -15.989 1.00 81.88 209 SER A N 1
ATOM 1566 C CA . SER A 1 209 ? -9.583 11.538 -15.764 1.00 81.88 209 SER A CA 1
ATOM 1567 C C . SER A 1 209 ? -9.838 12.761 -16.648 1.00 81.88 209 SER A C 1
ATOM 1569 O O . SER A 1 209 ? -10.972 12.995 -17.039 1.00 81.88 209 SER A O 1
ATOM 1571 N N . MET A 1 210 ? -8.809 13.553 -16.967 1.00 68.00 210 MET A N 1
ATOM 1572 C CA . MET A 1 210 ? -8.957 14.776 -17.778 1.00 68.00 210 MET A CA 1
ATOM 1573 C C . MET A 1 210 ? -9.234 14.516 -19.268 1.00 68.00 210 MET A C 1
ATOM 1575 O O . MET A 1 210 ? -9.495 15.457 -20.015 1.00 68.00 210 MET A O 1
ATOM 1579 N N . LYS A 1 211 ? -9.111 13.266 -19.725 1.00 54.94 211 LYS A N 1
ATOM 1580 C CA . LYS A 1 211 ? -9.238 12.876 -21.140 1.00 54.94 211 LYS A CA 1
ATOM 1581 C C . LYS A 1 211 ? -10.476 12.017 -21.427 1.00 54.94 211 LYS A C 1
ATOM 1583 O O . LYS A 1 211 ? -10.597 11.536 -22.554 1.00 54.94 211 LYS A O 1
ATOM 1588 N N . GLY A 1 212 ? -11.315 11.783 -20.415 1.00 47.84 212 GLY A N 1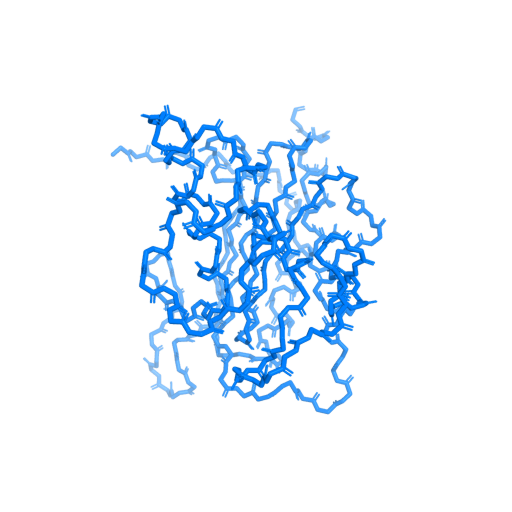
ATOM 1589 C CA . GLY A 1 212 ? -12.562 11.016 -20.494 1.00 47.84 212 GLY A CA 1
ATOM 1590 C C . GLY A 1 212 ? -13.795 11.891 -20.643 1.00 47.84 212 GLY A C 1
ATOM 1591 O O . GLY A 1 212 ? -13.708 13.095 -20.315 1.00 47.84 212 GLY A O 1
#

Foldseek 3Di:
DDDPQPAFDPPLLVVLVVLLVVCQVQFFQWKKKFKDAANHGHDIDIAGALDPDPPGHGDDPPDDADQAFVCLVVVVVVVVVCCVVVVDVDQQDQPCVVCVPPPPFPSVQPGNVLVSQVQCQGDPPRDPDGNDHRPPDHPDDDDLAAPQQDPPWDKTAHQSGWIWIDRVVRSMIMTMGHNGDDHRDPPDDNSVSSNVSNVSSVSSSVSSVVVD

pLDDT: mean 88.77, std 12.69, range [34.31, 98.31]